Protein AF-A0A9N9IJC3-F1 (afdb_monomer)

pLDDT: mean 73.01, std 16.56, range [24.06, 96.94]

Sequence (256 aa):
SSNEGVNISDPDVSLRFDIIPLLIKDLMDKKVILVRAPPFSGKTSITQIMEHNLLEYIWRAMEKYCWCKLEEWIEQCDLIPTILILDEAQLIYAKEKKVDENNIEFADQFWLVVKGLATPVALPESNCKSLIDINFKRDELKKYIEKFCDNYFKNLDPPSVSKLYKYIWIVTKGHVGLVRHILMSTEKAMKNQIDTNHLFWEEIFKYFNSENFNSTIYVNCRAVPKVSALSDTQRIICEKIYLNGKIRYIDSNEDH

Secondary structure (DSSP, 8-state):
----S--TT-TTS---TTTHHHHHHHHHHHS--EE---TTSSHHHHHHHHHHHHHTTS-----S---S-HHHHHHHHHHS------TTGGGGGSS-----TT---HHHHHHHHHHHHS-S----GGGEE-HHHHSPPHHHHHHHHHHHHHHHSTT--HHHHHHHHHHHHHHHTT-HHHHHHHHHHHHHHTHHHHHTT---HHHHHHHHTSHHHHHHHHHH-TTS--GGGS-HHHHHHHHHHHHTTT----------

Foldseek 3Di:
DPPPEDPPPPPLDDLPVVQLVVLVVLCVVVVAAAEDEAPQLCPRVSVNSNQVVCVVVFDDEDDPDDPDAPVVVVVVCVVGVDDYDDDPCVVLVPDDDPPPPVDCDSVNVVSVVVCVVDPVDPDPVSRYHYSVSRFDDLVRLLVSLVSLCVVQVPQEDPVLSVVVSVVCCVVCVRRPSSSVLLSVLLSVVCVVCSVVVNDYSVVSVVCCVDPSSVCSCVPPPPRDDQLVPDDPVVNVVVQVVVVVVPDHDDNPPPDD

Radius of gyration: 22.14 Å; Cα contacts (8 Å, |Δi|>4): 190; chains: 1; bounding box: 44×49×66 Å

Organism: NCBI:txid94023

Nearest PDB structures (foldseek):
  3uk6-assembly1_B  TM=3.853E-01  e=5.923E-02  Homo sapiens
  9c57-assembly1_A  TM=4.842E-01  e=4.042E-01  Homo sapiens
  4wvy-assembly1_A  TM=4.711E-01  e=4.264E-01  Thermochaetoides thermophila DSM 1495
  8hra-assembly1_G  TM=2.852E-01  e=5.278E-01  Escherichia coli

Solvent-accessible surface area (backbone atoms only — not comparable to full-atom values): 15678 Å² total; per-residue (Å²): 135,79,89,83,68,74,58,83,86,41,88,85,52,81,79,51,75,89,45,45,62,58,52,52,50,49,32,73,73,60,73,53,70,45,80,51,58,68,61,54,43,43,65,68,50,49,51,53,49,44,48,60,62,32,61,80,74,56,61,72,73,69,73,96,67,79,95,60,55,69,68,59,50,52,56,46,45,77,75,38,80,64,58,87,68,71,81,70,58,69,60,76,73,48,78,82,72,83,74,52,87,91,65,73,48,74,67,55,55,51,51,52,51,50,47,67,74,48,53,97,67,82,68,58,70,94,35,49,41,44,51,78,76,59,28,43,49,73,69,56,43,44,54,51,49,52,56,48,33,67,74,64,40,49,84,50,49,70,70,39,53,51,50,50,45,53,51,50,42,71,78,41,66,28,33,42,38,56,53,51,49,54,54,54,52,47,50,67,74,39,43,69,33,38,78,67,63,64,52,50,53,71,58,56,54,50,44,70,73,30,70,74,46,51,48,51,45,74,75,70,36,80,61,57,74,57,72,87,76,46,52,72,70,54,46,53,49,52,47,52,61,44,46,76,70,76,48,84,88,73,87,80,86,71,87,125

Mean predicted aligned error: 12.79 Å

Structure (mmCIF, N/CA/C/O backbone):
data_AF-A0A9N9IJC3-F1
#
_entry.id   AF-A0A9N9IJC3-F1
#
loop_
_atom_site.group_PDB
_atom_site.id
_atom_site.type_symbol
_atom_site.label_atom_id
_atom_site.label_alt_id
_atom_site.label_comp_id
_atom_site.label_asym_id
_atom_site.label_entity_id
_atom_site.label_seq_id
_atom_site.pdbx_PDB_ins_code
_atom_site.Cartn_x
_atom_site.Cartn_y
_atom_site.Cartn_z
_atom_site.occupancy
_atom_site.B_iso_or_equiv
_atom_site.auth_seq_id
_atom_site.auth_comp_id
_atom_site.auth_asym_id
_atom_site.auth_atom_id
_atom_site.pdbx_PDB_model_num
ATOM 1 N N . SER A 1 1 ? 14.638 5.648 16.104 1.00 26.06 1 SER A N 1
ATOM 2 C CA . SER A 1 1 ? 13.754 6.248 15.089 1.00 26.06 1 SER A CA 1
ATOM 3 C C . SER A 1 1 ? 13.442 5.192 14.042 1.00 26.06 1 SER A C 1
ATOM 5 O O . SER A 1 1 ? 14.313 4.819 13.268 1.00 26.06 1 SER A O 1
ATOM 7 N N . SER A 1 2 ? 12.246 4.608 14.065 1.00 24.06 2 SER A N 1
ATOM 8 C CA . SER A 1 2 ? 11.806 3.694 13.007 1.00 24.06 2 SER A CA 1
ATOM 9 C C . SER A 1 2 ? 11.253 4.522 11.848 1.00 24.06 2 SER A C 1
ATOM 11 O O . SER A 1 2 ? 10.243 5.198 12.010 1.00 24.06 2 SER A O 1
ATOM 13 N N . ASN A 1 3 ? 11.917 4.462 10.692 1.00 30.77 3 ASN A N 1
ATOM 14 C CA . ASN A 1 3 ? 11.526 5.067 9.407 1.00 30.77 3 ASN A CA 1
ATOM 15 C C . ASN A 1 3 ? 10.223 4.467 8.809 1.00 30.77 3 ASN A C 1
ATOM 17 O O . ASN A 1 3 ? 10.120 4.292 7.600 1.00 30.77 3 ASN A O 1
ATOM 21 N N . GLU A 1 4 ? 9.236 4.097 9.629 1.00 45.91 4 GLU A N 1
ATOM 22 C CA . GLU A 1 4 ? 7.980 3.454 9.195 1.00 45.91 4 GLU A CA 1
ATOM 23 C C . GLU A 1 4 ? 6.815 4.459 9.036 1.00 45.91 4 GLU A C 1
ATOM 25 O O . GLU A 1 4 ? 5.657 4.065 8.917 1.00 45.91 4 GLU A O 1
ATOM 30 N N . GLY A 1 5 ? 7.113 5.764 9.014 1.00 49.50 5 GLY A N 1
ATOM 31 C CA . GLY A 1 5 ? 6.150 6.827 8.723 1.00 49.50 5 GLY A CA 1
ATOM 32 C C . GLY A 1 5 ? 6.105 7.203 7.243 1.00 49.50 5 GLY A C 1
ATOM 33 O O . GLY A 1 5 ? 7.141 7.311 6.588 1.00 49.50 5 GLY A O 1
ATOM 34 N N . VAL A 1 6 ? 4.906 7.423 6.706 1.00 58.59 6 VAL A N 1
ATOM 35 C CA . VAL A 1 6 ? 4.716 8.041 5.392 1.00 58.59 6 VAL A CA 1
ATOM 36 C C . VAL A 1 6 ? 5.055 9.523 5.499 1.00 58.59 6 VAL A C 1
ATOM 38 O O . VAL A 1 6 ? 4.399 10.264 6.226 1.00 58.59 6 VAL A O 1
ATOM 41 N N . ASN A 1 7 ? 6.061 9.975 4.752 1.00 66.69 7 ASN A N 1
ATOM 42 C CA . ASN A 1 7 ? 6.308 11.402 4.592 1.00 66.69 7 ASN A CA 1
ATOM 43 C C . ASN A 1 7 ? 5.214 11.989 3.690 1.00 66.69 7 ASN A C 1
ATOM 45 O O . ASN A 1 7 ? 5.260 11.821 2.482 1.00 66.69 7 ASN A O 1
ATOM 49 N N . ILE A 1 8 ? 4.215 12.655 4.262 1.00 63.41 8 ILE A N 1
ATOM 50 C CA . ILE A 1 8 ? 3.078 13.209 3.502 1.00 63.41 8 ILE A CA 1
ATOM 51 C C . ILE A 1 8 ? 3.520 14.285 2.493 1.00 63.41 8 ILE A C 1
ATOM 53 O O . ILE A 1 8 ? 2.858 14.488 1.479 1.00 63.41 8 ILE A O 1
ATOM 57 N N . SER A 1 9 ? 4.665 14.929 2.736 1.00 62.78 9 SER A N 1
ATOM 58 C CA . SER A 1 9 ? 5.271 15.906 1.825 1.00 62.78 9 SER A CA 1
ATOM 59 C C . SER A 1 9 ? 6.055 15.261 0.676 1.00 62.78 9 SER A C 1
ATOM 61 O O . SER A 1 9 ? 6.550 15.972 -0.198 1.00 62.78 9 SER A O 1
ATOM 63 N N . ASP A 1 10 ? 6.211 13.935 0.679 1.00 70.00 10 ASP A N 1
ATOM 64 C CA . ASP A 1 10 ? 6.833 13.193 -0.414 1.00 70.00 10 ASP A CA 1
ATOM 65 C C . ASP A 1 10 ? 5.885 13.200 -1.631 1.00 70.00 10 ASP A C 1
ATOM 67 O O . ASP A 1 10 ? 4.755 12.702 -1.538 1.00 70.00 10 ASP A O 1
ATOM 71 N N . PRO A 1 11 ? 6.311 13.749 -2.786 1.00 64.06 11 PRO A N 1
ATOM 72 C CA . PRO A 1 11 ? 5.478 13.803 -3.984 1.00 64.06 11 PRO A CA 1
ATOM 73 C C . PRO A 1 11 ? 5.042 12.416 -4.480 1.00 64.06 11 PRO A C 1
ATOM 75 O O . PRO A 1 11 ? 4.055 12.326 -5.216 1.00 64.06 11 PRO A O 1
ATOM 78 N N . ASP A 1 12 ? 5.707 11.340 -4.066 1.00 65.31 12 ASP A N 1
ATOM 79 C CA . ASP A 1 12 ? 5.445 9.969 -4.515 1.00 65.31 12 ASP A CA 1
ATOM 80 C C . ASP A 1 12 ? 4.506 9.190 -3.591 1.00 65.31 12 ASP A C 1
ATOM 82 O O . ASP A 1 12 ? 4.204 8.007 -3.811 1.00 65.31 12 ASP A O 1
ATOM 86 N N . VAL A 1 13 ? 3.994 9.857 -2.559 1.00 71.25 13 VAL A N 1
ATOM 87 C CA . VAL A 1 13 ? 2.912 9.345 -1.728 1.00 71.25 13 VAL A CA 1
ATOM 88 C C . VAL A 1 13 ? 1.579 9.601 -2.424 1.00 71.25 13 VAL A C 1
ATOM 90 O O . VAL A 1 13 ? 1.203 10.732 -2.730 1.00 71.25 13 VAL A O 1
ATOM 93 N N . SER A 1 14 ? 0.818 8.528 -2.661 1.00 73.94 14 SER A N 1
ATOM 94 C CA . SER A 1 14 ? -0.597 8.683 -2.997 1.00 73.94 14 SER A CA 1
ATOM 95 C C . SER A 1 14 ? -1.346 9.110 -1.742 1.00 73.94 14 SER A C 1
ATOM 97 O O . SER A 1 14 ? -1.433 8.341 -0.787 1.00 73.94 14 SER A O 1
ATOM 99 N N . LEU A 1 15 ? -1.920 10.311 -1.769 1.00 72.75 15 LEU A N 1
ATOM 100 C CA . LEU A 1 15 ? -2.768 10.846 -0.697 1.00 72.75 15 LEU A CA 1
ATOM 101 C C . LEU A 1 15 ? -4.175 10.222 -0.684 1.00 72.75 15 LEU A C 1
ATOM 103 O O . LEU A 1 15 ? -4.978 10.513 0.195 1.00 72.75 15 LEU A O 1
ATOM 107 N N . ARG A 1 16 ? -4.472 9.338 -1.648 1.00 73.50 16 ARG A N 1
ATOM 108 C CA . ARG A 1 16 ? -5.663 8.468 -1.686 1.00 73.50 16 ARG A CA 1
ATOM 109 C C . ARG A 1 16 ? -6.984 9.208 -1.458 1.00 73.50 16 ARG A C 1
ATOM 111 O O . ARG A 1 16 ? -7.880 8.728 -0.757 1.00 73.50 16 ARG A O 1
ATOM 118 N N . PHE A 1 17 ? -7.109 10.374 -2.089 1.00 67.69 17 PHE A N 1
ATOM 119 C CA . PHE A 1 17 ? -8.261 11.271 -1.969 1.00 67.69 17 PHE A CA 1
ATOM 120 C C . PHE A 1 17 ? -9.610 10.612 -2.298 1.00 67.69 17 PHE A C 1
ATOM 122 O O . PHE A 1 17 ? -10.644 11.090 -1.849 1.00 67.69 17 PHE A O 1
ATOM 129 N N . ASP A 1 18 ? -9.618 9.490 -3.021 1.00 70.81 18 ASP A N 1
ATOM 130 C CA . ASP A 1 18 ? -10.841 8.767 -3.382 1.00 70.81 18 ASP A CA 1
ATOM 131 C C . ASP A 1 18 ? -11.424 7.924 -2.232 1.00 70.81 18 ASP A C 1
ATOM 133 O O . ASP A 1 18 ? -12.586 7.515 -2.296 1.00 70.81 18 ASP A O 1
ATOM 137 N N . ILE A 1 19 ? -10.632 7.620 -1.196 1.00 80.56 19 ILE A N 1
ATOM 138 C CA . ILE A 1 19 ? -11.071 6.796 -0.057 1.00 80.56 19 ILE A CA 1
ATOM 139 C C . ILE A 1 19 ? -10.998 7.530 1.281 1.00 80.56 19 ILE A C 1
ATOM 141 O O . ILE A 1 19 ? -11.799 7.236 2.163 1.00 80.56 19 ILE A O 1
ATOM 145 N N . ILE A 1 20 ? -10.067 8.476 1.448 1.00 83.56 20 ILE A N 1
ATOM 146 C CA . ILE A 1 20 ? -9.827 9.140 2.737 1.00 83.56 20 ILE A CA 1
ATOM 147 C C . ILE A 1 20 ? -11.065 9.922 3.205 1.00 83.56 20 ILE A C 1
ATOM 149 O O . ILE A 1 20 ? -11.511 9.672 4.325 1.00 83.56 20 ILE A O 1
ATOM 153 N N . PRO A 1 21 ? -11.720 10.756 2.371 1.00 82.44 21 PRO A N 1
ATOM 154 C CA . PRO A 1 21 ? -12.946 11.447 2.771 1.00 82.44 21 PRO A CA 1
ATOM 155 C C . PRO A 1 21 ? -14.089 10.487 3.121 1.00 82.44 21 PRO A C 1
ATOM 157 O O . PRO A 1 21 ? -14.856 10.747 4.044 1.00 82.44 21 PRO A O 1
ATOM 160 N N . LEU A 1 22 ? -14.195 9.354 2.415 1.00 83.94 22 LEU A N 1
ATOM 161 C CA . LEU A 1 22 ? -15.213 8.336 2.694 1.00 83.94 22 LEU A CA 1
ATOM 162 C C . LEU A 1 22 ? -14.954 7.627 4.027 1.00 83.94 22 LEU A C 1
ATOM 164 O O . LEU A 1 22 ? -15.897 7.382 4.772 1.00 83.94 22 LEU A O 1
ATOM 168 N N . LEU A 1 23 ? -13.693 7.319 4.337 1.00 84.00 23 LEU A N 1
ATOM 169 C CA . LEU A 1 23 ? -13.299 6.722 5.614 1.00 84.00 23 LEU A CA 1
ATOM 170 C C . LEU A 1 23 ? -13.509 7.692 6.778 1.00 84.00 23 LEU A C 1
ATOM 172 O O . LEU A 1 23 ? -14.013 7.274 7.816 1.00 84.00 23 LEU A O 1
ATOM 176 N N . ILE A 1 24 ? -13.178 8.975 6.598 1.00 83.56 24 ILE A N 1
ATOM 177 C CA . ILE A 1 24 ? -13.443 10.021 7.595 1.00 83.56 24 ILE A CA 1
ATOM 178 C C . ILE A 1 24 ? -14.948 10.150 7.827 1.00 83.56 24 ILE A C 1
ATOM 180 O O . ILE A 1 24 ? -15.392 10.109 8.970 1.00 83.56 24 ILE A O 1
ATOM 184 N N . LYS A 1 25 ? -15.751 10.237 6.761 1.00 84.31 25 LYS A N 1
ATOM 185 C CA . LYS A 1 25 ? -17.211 10.301 6.882 1.00 84.31 25 LYS A CA 1
ATOM 186 C C . LYS A 1 25 ? -17.769 9.089 7.628 1.00 84.31 25 LYS A C 1
ATOM 188 O O . LYS A 1 25 ? -18.502 9.255 8.597 1.00 84.31 25 LYS A O 1
ATOM 193 N N . ASP A 1 26 ? -17.379 7.883 7.215 1.00 85.19 26 ASP A N 1
ATOM 194 C CA . ASP A 1 26 ? -17.792 6.654 7.891 1.00 85.19 26 ASP A CA 1
ATOM 195 C C . ASP A 1 26 ? -17.394 6.672 9.374 1.00 85.19 26 ASP A C 1
ATOM 197 O O . ASP A 1 26 ? -18.148 6.171 10.203 1.00 85.19 26 ASP A O 1
ATOM 201 N N . LEU A 1 27 ? -16.234 7.238 9.722 1.00 83.38 27 LEU A N 1
ATOM 202 C CA . LEU A 1 27 ? -15.748 7.291 11.100 1.00 83.38 27 LEU A CA 1
ATOM 203 C C . LEU A 1 27 ? -16.596 8.254 11.929 1.00 83.38 27 LEU A C 1
ATOM 205 O O . LEU A 1 27 ? -17.008 7.915 13.037 1.00 83.38 27 LEU A O 1
ATOM 209 N N . MET A 1 28 ? -16.911 9.423 11.372 1.00 82.00 28 MET A N 1
ATOM 210 C CA . MET A 1 28 ? -17.755 10.422 12.026 1.00 82.00 28 MET A CA 1
ATOM 211 C C . MET A 1 28 ? -19.183 9.911 12.250 1.00 82.00 28 MET A C 1
ATOM 213 O O . MET A 1 28 ? -19.752 10.152 13.323 1.00 82.00 28 MET A O 1
ATOM 217 N N . ASP A 1 29 ? -19.725 9.166 11.283 1.00 84.25 29 ASP A N 1
ATOM 218 C CA . ASP A 1 29 ? -21.073 8.595 11.335 1.00 84.25 29 ASP A CA 1
ATOM 219 C C . ASP A 1 29 ? -21.139 7.388 12.287 1.00 84.25 29 ASP A C 1
ATOM 221 O O . ASP A 1 29 ? -22.020 7.307 13.144 1.00 84.25 29 ASP A O 1
ATOM 225 N N . LYS A 1 30 ? -20.193 6.448 12.167 1.00 81.38 30 LYS A N 1
ATOM 226 C CA . LYS A 1 30 ? -20.228 5.146 12.861 1.00 81.38 30 LYS A CA 1
ATOM 227 C C . LYS A 1 30 ? -19.506 5.140 14.204 1.00 81.38 30 LYS A C 1
ATOM 229 O O . LYS A 1 30 ? -19.613 4.154 14.931 1.00 81.38 30 LYS A O 1
ATOM 234 N N . LYS A 1 31 ? -18.750 6.197 14.517 1.00 79.81 31 LYS A N 1
ATOM 235 C CA . LYS A 1 31 ? -17.900 6.390 15.710 1.00 79.81 31 LYS A CA 1
ATOM 236 C C . LYS A 1 31 ? -16.718 5.429 15.846 1.00 79.81 31 LYS A C 1
ATOM 238 O O . LYS A 1 31 ? -15.698 5.811 16.404 1.00 79.81 31 LYS A O 1
ATOM 243 N N . VAL A 1 32 ? -16.827 4.211 15.318 1.00 80.25 32 VAL A N 1
ATOM 244 C CA . VAL A 1 32 ? -15.777 3.189 15.338 1.00 80.25 32 VAL A CA 1
ATOM 245 C C . VAL A 1 32 ? -15.712 2.489 13.984 1.00 80.25 32 VAL A C 1
ATOM 247 O O . VAL A 1 32 ? -16.729 2.015 13.469 1.00 80.25 32 VAL A O 1
ATOM 250 N N . ILE A 1 33 ? -14.500 2.374 13.438 1.00 81.88 33 ILE A N 1
ATOM 251 C CA . ILE A 1 33 ? -14.186 1.565 12.255 1.00 81.88 33 ILE A CA 1
ATOM 252 C C . ILE A 1 33 ? -13.066 0.591 12.602 1.00 81.88 33 ILE A C 1
ATOM 254 O O . ILE A 1 33 ? -12.114 0.950 13.291 1.00 81.88 33 ILE A O 1
ATOM 258 N N . LEU A 1 34 ? -13.145 -0.623 12.062 1.00 81.19 34 LEU A N 1
ATOM 259 C CA . LEU A 1 34 ? -12.066 -1.603 12.114 1.00 81.19 34 LEU A CA 1
ATOM 260 C C . LEU A 1 34 ? -11.588 -1.949 10.706 1.00 81.19 34 LEU A C 1
ATOM 262 O O . LEU A 1 34 ? -12.354 -2.462 9.894 1.00 81.19 34 LEU A O 1
ATOM 266 N N . VAL A 1 35 ? -10.305 -1.721 10.431 1.00 82.06 35 VAL A N 1
ATOM 267 C CA . VAL A 1 35 ? -9.680 -2.064 9.147 1.00 82.06 35 VAL A CA 1
ATOM 268 C C . VAL A 1 35 ? -8.929 -3.387 9.278 1.00 82.06 35 VAL A C 1
ATOM 270 O O . VAL A 1 35 ? -7.902 -3.472 9.947 1.00 82.06 35 VAL A O 1
ATOM 273 N N . ARG A 1 36 ? -9.421 -4.431 8.608 1.00 81.25 36 ARG A N 1
ATOM 274 C CA . ARG A 1 36 ? -8.800 -5.759 8.557 1.00 81.25 36 ARG A CA 1
ATOM 275 C C . ARG A 1 36 ? -8.172 -5.985 7.190 1.00 81.25 36 ARG A C 1
ATOM 277 O O . ARG A 1 36 ? -8.860 -6.196 6.195 1.00 81.25 36 ARG A O 1
ATOM 284 N N . ALA A 1 37 ? -6.849 -5.988 7.142 1.00 80.38 37 ALA A N 1
ATOM 285 C CA . ALA A 1 37 ? -6.102 -6.310 5.934 1.00 80.38 37 ALA A CA 1
ATOM 286 C C . ALA A 1 37 ? -4.778 -6.992 6.296 1.00 80.38 37 ALA A C 1
ATOM 288 O O . ALA A 1 37 ? -4.262 -6.750 7.396 1.00 80.38 37 ALA A O 1
ATOM 289 N N . PRO A 1 38 ? -4.210 -7.820 5.402 1.00 73.62 38 PRO A N 1
ATOM 290 C CA . PRO A 1 38 ? -2.927 -8.464 5.644 1.00 73.62 38 PRO A CA 1
ATOM 291 C C . PRO A 1 38 ? -1.790 -7.447 5.873 1.00 73.62 38 PRO A C 1
ATOM 293 O O . PRO A 1 38 ? -1.953 -6.231 5.678 1.00 73.62 38 PRO A O 1
ATOM 296 N N . PRO A 1 39 ? -0.619 -7.908 6.344 1.00 73.9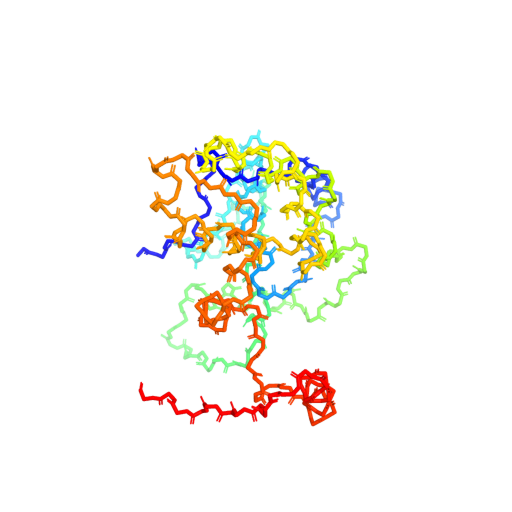4 39 PRO A N 1
ATOM 297 C CA . PRO A 1 39 ? 0.579 -7.082 6.380 1.00 73.94 39 PRO A CA 1
ATOM 298 C C . PRO A 1 39 ? 0.850 -6.449 5.013 1.00 73.94 39 PRO A C 1
ATOM 300 O O . PRO A 1 39 ? 0.500 -7.009 3.976 1.00 73.94 39 PRO A O 1
ATOM 303 N N . PHE A 1 40 ? 1.499 -5.283 5.013 1.00 76.38 40 PHE A N 1
ATOM 304 C CA . PHE A 1 40 ? 1.931 -4.591 3.792 1.00 76.38 40 PHE A CA 1
ATOM 305 C C . PHE A 1 40 ? 0.806 -3.989 2.922 1.00 76.38 40 PHE A C 1
ATOM 307 O O . PHE A 1 40 ? 1.083 -3.399 1.883 1.00 76.38 40 PHE A O 1
ATOM 314 N N . SER A 1 41 ? -0.463 -4.045 3.333 1.00 78.88 41 SER A N 1
ATOM 315 C CA . SER A 1 41 ? -1.574 -3.425 2.580 1.00 78.88 41 SER A CA 1
ATOM 316 C C . SER A 1 41 ? -1.682 -1.899 2.731 1.00 78.88 41 SER A C 1
ATOM 318 O O . SER A 1 41 ? -2.607 -1.287 2.204 1.00 78.88 41 SER A O 1
ATOM 320 N N . GLY A 1 42 ? -0.750 -1.266 3.453 1.00 75.69 42 GLY A N 1
ATOM 321 C CA . GLY A 1 42 ? -0.732 0.185 3.657 1.00 75.69 42 GLY A CA 1
ATOM 322 C C . GLY A 1 42 ? -1.722 0.693 4.710 1.00 75.69 42 GLY A C 1
ATOM 323 O O . GLY A 1 42 ? -2.139 1.840 4.621 1.00 75.69 42 GLY A O 1
ATOM 324 N N . LYS A 1 43 ? -2.100 -0.137 5.696 1.00 80.38 43 LYS A N 1
ATOM 325 C CA . LYS A 1 43 ? -2.985 0.264 6.809 1.00 80.38 43 LYS A CA 1
ATOM 326 C C . LYS A 1 43 ? -2.427 1.472 7.572 1.00 80.38 43 LYS A C 1
ATOM 328 O O . LYS A 1 43 ? -3.085 2.500 7.638 1.00 80.38 43 LYS A O 1
ATOM 333 N N . THR A 1 44 ? -1.184 1.382 8.041 1.00 76.75 44 THR A N 1
ATOM 334 C CA . THR A 1 44 ? -0.488 2.464 8.756 1.00 76.75 44 THR A CA 1
ATOM 335 C C . THR A 1 44 ? -0.373 3.730 7.899 1.00 76.75 44 THR A C 1
ATOM 337 O O . THR A 1 44 ? -0.622 4.830 8.379 1.00 76.75 44 THR A O 1
ATOM 340 N N . SER A 1 45 ? -0.105 3.579 6.596 1.00 77.38 45 SER A N 1
ATOM 341 C CA . SER A 1 45 ? -0.054 4.697 5.646 1.00 77.38 45 SER A CA 1
ATOM 342 C C . SER A 1 45 ? -1.394 5.423 5.506 1.00 77.38 45 SER A C 1
ATOM 344 O O . SER A 1 45 ? -1.424 6.647 5.493 1.00 77.38 45 SER A O 1
ATOM 346 N N . ILE A 1 46 ? -2.508 4.687 5.421 1.00 79.69 46 ILE A N 1
ATOM 347 C CA . ILE A 1 46 ? -3.859 5.274 5.398 1.00 79.69 46 ILE A CA 1
ATOM 348 C C . ILE A 1 46 ? -4.124 6.028 6.677 1.00 79.69 46 ILE A C 1
ATOM 350 O O . ILE A 1 46 ? -4.599 7.150 6.612 1.00 79.69 46 ILE A O 1
ATOM 354 N N . THR A 1 47 ? -3.823 5.410 7.816 1.00 76.38 47 THR A N 1
ATOM 355 C CA . THR A 1 47 ? -3.998 6.011 9.132 1.00 76.38 47 THR A CA 1
ATOM 356 C C . THR A 1 47 ? -3.273 7.351 9.227 1.00 76.38 47 THR A C 1
ATOM 358 O O . THR A 1 47 ? -3.890 8.333 9.616 1.00 76.38 47 THR A O 1
ATOM 361 N N . GLN A 1 48 ? -2.013 7.421 8.795 1.00 76.19 48 GLN A N 1
ATOM 362 C CA . GLN A 1 48 ? -1.218 8.656 8.814 1.00 76.19 48 GLN A CA 1
ATOM 363 C C . GLN A 1 48 ? -1.756 9.720 7.847 1.00 76.19 48 GLN A C 1
ATOM 365 O O . GLN A 1 48 ? -1.789 10.904 8.170 1.00 76.19 48 GLN A O 1
ATOM 370 N N . ILE A 1 49 ? -2.226 9.316 6.662 1.00 78.25 49 ILE A N 1
ATOM 371 C CA . ILE A 1 49 ? -2.865 10.244 5.718 1.00 78.25 49 ILE A CA 1
ATOM 372 C C . ILE A 1 49 ? -4.209 10.734 6.276 1.00 78.25 49 ILE A C 1
ATOM 374 O O . ILE A 1 49 ? -4.515 11.920 6.172 1.00 78.25 49 ILE A O 1
ATOM 378 N N . MET A 1 50 ? -5.008 9.851 6.882 1.00 77.56 50 MET A N 1
ATOM 379 C CA . MET A 1 50 ? -6.253 10.217 7.558 1.00 77.56 50 MET A CA 1
ATOM 380 C C . MET A 1 50 ? -5.969 11.195 8.689 1.00 77.56 50 MET A C 1
ATOM 382 O O . MET A 1 50 ? -6.634 12.217 8.744 1.00 77.56 50 MET A O 1
ATOM 386 N N . GLU A 1 51 ? -4.971 10.925 9.530 1.00 74.75 51 GLU A N 1
ATOM 387 C CA . GLU A 1 51 ? -4.527 11.832 10.588 1.00 74.75 51 GLU A CA 1
ATOM 388 C C . GLU A 1 51 ? -4.195 13.210 10.014 1.00 74.75 51 GLU A C 1
ATOM 390 O O . GLU A 1 51 ? -4.751 14.196 10.474 1.00 74.75 51 GLU A O 1
ATOM 395 N N . HIS A 1 52 ? -3.397 13.292 8.948 1.00 73.75 52 HIS A N 1
ATOM 396 C CA . HIS A 1 52 ? -3.067 14.572 8.318 1.00 73.75 52 HIS A CA 1
ATOM 397 C C . HIS A 1 52 ? -4.287 15.344 7.804 1.00 73.75 52 HIS A C 1
ATOM 399 O O . HIS A 1 52 ? -4.371 16.553 7.991 1.00 73.75 52 HIS A O 1
ATOM 405 N N . ASN A 1 53 ? -5.245 14.656 7.179 1.00 70.94 53 ASN A N 1
ATOM 406 C CA . ASN A 1 53 ? -6.480 15.286 6.702 1.00 70.94 53 ASN A CA 1
ATOM 407 C C . ASN A 1 53 ? -7.420 15.644 7.867 1.00 70.94 53 ASN A C 1
ATOM 409 O O . ASN A 1 53 ? -8.163 16.615 7.790 1.00 70.94 53 ASN A O 1
ATOM 413 N N . LEU A 1 54 ? -7.382 14.878 8.960 1.00 69.31 54 LEU A N 1
ATOM 414 C CA . LEU A 1 54 ? -8.124 15.152 10.186 1.00 69.31 54 LEU A CA 1
ATOM 415 C C . LEU A 1 54 ? -7.493 16.285 10.997 1.00 69.31 54 LEU A C 1
ATOM 417 O O . LEU A 1 54 ? -8.237 16.975 11.673 1.00 69.31 54 LEU A O 1
ATOM 421 N N . LEU A 1 55 ? -6.186 16.556 10.892 1.00 59.75 55 LEU A N 1
ATOM 422 C CA . LEU A 1 55 ? -5.554 17.735 11.505 1.00 59.75 55 LEU A CA 1
ATOM 423 C C . LEU A 1 55 ? -6.142 19.051 10.973 1.00 59.75 55 LEU A C 1
ATOM 425 O O . LEU A 1 55 ? -6.121 20.053 11.684 1.00 59.75 55 LEU A O 1
ATOM 429 N N . GLU A 1 56 ? -6.710 19.043 9.764 1.00 51.03 56 GLU A N 1
ATOM 430 C CA . GLU A 1 56 ? -7.490 20.163 9.225 1.00 51.03 56 GLU A CA 1
ATOM 431 C C . GLU A 1 56 ? -8.892 20.266 9.869 1.00 51.03 56 GLU A C 1
ATOM 433 O O . GLU A 1 56 ? -9.512 21.327 9.833 1.00 51.03 56 GLU A O 1
ATOM 438 N N . TYR A 1 57 ? -9.378 19.189 10.504 1.00 47.31 57 TYR A N 1
ATOM 439 C CA . TYR A 1 57 ? -10.736 19.052 11.036 1.00 47.31 57 TYR A CA 1
ATOM 440 C C . TYR A 1 57 ? -10.881 18.881 12.564 1.00 47.31 57 TYR A C 1
ATOM 442 O O . TYR A 1 57 ? -11.951 19.276 13.000 1.00 47.31 57 TYR A O 1
ATOM 450 N N . ILE A 1 58 ? -9.929 18.332 13.358 1.00 43.97 58 ILE A N 1
ATOM 451 C CA . ILE A 1 58 ? -9.832 18.269 14.856 1.00 43.97 58 ILE A CA 1
ATOM 452 C C . ILE A 1 58 ? -8.642 17.343 15.315 1.00 43.97 58 ILE A C 1
ATOM 454 O O . ILE A 1 58 ? -8.243 16.426 14.608 1.00 43.97 58 ILE A O 1
ATOM 458 N N . TRP A 1 59 ? -8.058 17.607 16.500 1.00 42.16 59 TRP A N 1
ATOM 459 C CA . TRP A 1 59 ? -6.688 17.309 17.009 1.00 42.16 59 TRP A CA 1
ATOM 460 C C . TRP A 1 59 ? -6.326 15.880 17.542 1.00 42.16 59 TRP A C 1
ATOM 462 O O . TRP A 1 59 ? -7.192 15.128 17.975 1.00 42.16 59 TRP A O 1
ATOM 472 N N . ARG A 1 60 ? -4.993 15.613 17.591 1.00 42.06 60 ARG A N 1
ATOM 473 C CA . ARG A 1 60 ? -4.134 14.557 18.230 1.00 42.06 60 ARG A CA 1
ATOM 474 C C . ARG A 1 60 ? -4.459 13.059 18.050 1.00 42.06 60 ARG A C 1
ATOM 476 O O . ARG A 1 60 ? -5.314 12.512 18.736 1.00 42.06 60 ARG A O 1
ATOM 483 N N . ALA A 1 61 ? -3.613 12.358 17.284 1.00 41.66 61 ALA A N 1
ATOM 484 C CA . ALA A 1 61 ? -3.462 10.903 17.370 1.00 41.66 61 ALA A CA 1
ATOM 485 C C . ALA A 1 61 ? -2.518 10.493 18.518 1.00 41.66 61 ALA A C 1
ATOM 487 O O . ALA A 1 61 ? -1.559 11.195 18.849 1.00 41.66 61 ALA A O 1
ATOM 488 N N . MET A 1 62 ? -2.770 9.329 19.123 1.00 43.38 62 MET A N 1
ATOM 489 C CA . MET A 1 62 ? -1.842 8.703 20.069 1.00 43.38 62 MET A CA 1
ATOM 490 C C . MET A 1 62 ? -0.790 7.876 19.321 1.00 43.38 62 MET A C 1
ATOM 492 O O . MET A 1 62 ? -1.026 6.718 18.978 1.00 43.38 62 MET A O 1
ATOM 496 N N . GLU A 1 63 ? 0.412 8.424 19.140 1.00 38.78 63 GLU A N 1
ATOM 497 C CA . GLU A 1 63 ? 1.596 7.608 18.859 1.00 38.78 63 GLU A CA 1
ATOM 498 C C . GLU A 1 63 ? 2.085 6.944 20.152 1.00 38.78 63 GLU A C 1
ATOM 500 O O . GLU A 1 63 ? 2.749 7.584 20.957 1.00 38.78 63 GLU A O 1
ATOM 505 N N . LYS A 1 64 ? 1.751 5.656 20.323 1.00 37.88 64 LYS A N 1
ATOM 506 C CA . LYS A 1 64 ? 2.407 4.579 21.109 1.00 37.88 64 LYS A CA 1
ATOM 507 C C . LYS A 1 64 ? 2.800 4.800 22.591 1.00 37.88 64 LYS A C 1
ATOM 509 O O . LYS A 1 64 ? 2.966 3.808 23.291 1.00 37.88 64 LYS A O 1
ATOM 514 N N . TYR A 1 65 ? 2.899 6.023 23.101 1.00 39.38 65 TYR A N 1
ATOM 515 C CA . TYR A 1 65 ? 3.298 6.367 24.465 1.00 39.38 65 TYR A CA 1
ATOM 516 C C . TYR A 1 65 ? 2.661 7.712 24.864 1.00 39.38 65 TYR A C 1
ATOM 518 O O . TYR A 1 65 ? 3.265 8.765 24.654 1.00 39.38 65 TYR A O 1
ATOM 526 N N . CYS A 1 66 ? 1.452 7.713 25.451 1.00 45.72 66 CYS A N 1
ATOM 527 C CA . CYS A 1 66 ? 1.036 8.910 26.194 1.00 45.72 66 CYS A CA 1
ATOM 528 C C . CYS A 1 66 ? 1.845 8.967 27.488 1.00 45.72 66 CYS A C 1
ATOM 530 O O . CYS A 1 66 ? 1.853 8.014 28.261 1.00 45.72 66 CYS A O 1
ATOM 532 N N . TRP A 1 67 ? 2.500 10.099 27.723 1.00 43.62 67 TRP A N 1
ATOM 533 C CA . TRP A 1 67 ? 3.162 10.432 28.988 1.00 43.62 67 TRP A CA 1
ATOM 534 C C . TRP A 1 67 ? 2.175 11.006 30.023 1.00 43.62 67 TRP A C 1
ATOM 536 O O . TRP A 1 67 ? 2.591 11.558 31.036 1.00 43.62 67 TRP A O 1
ATOM 546 N N . CYS A 1 68 ? 0.874 10.929 29.735 1.00 50.81 68 CYS A N 1
ATOM 547 C CA . CYS A 1 68 ? -0.214 11.441 30.554 1.00 50.81 68 CYS A CA 1
ATOM 548 C C . CYS A 1 68 ? -0.848 10.315 31.381 1.00 50.81 68 CYS A C 1
ATOM 550 O O . CYS A 1 68 ? -0.884 9.163 30.933 1.00 50.81 68 CYS A O 1
ATOM 552 N N . LYS A 1 69 ? -1.365 10.630 32.574 1.00 57.31 69 LYS A N 1
ATOM 553 C CA . LYS A 1 69 ? -2.162 9.658 33.340 1.00 57.31 69 LYS A CA 1
ATOM 554 C C . LYS A 1 69 ? -3.442 9.321 32.575 1.00 57.31 69 LYS A C 1
ATOM 556 O O . LYS A 1 69 ? -3.976 10.166 31.861 1.00 57.31 69 LYS A O 1
ATOM 561 N N . LEU A 1 70 ? -3.957 8.102 32.744 1.00 59.09 70 LEU A N 1
ATOM 562 C CA . LEU A 1 70 ? -5.203 7.681 32.097 1.00 59.09 70 LEU A CA 1
ATOM 563 C C . LEU A 1 70 ? -6.370 8.613 32.453 1.00 59.09 70 LEU A C 1
ATOM 565 O O . LEU A 1 70 ? -7.153 8.954 31.572 1.00 59.09 70 LEU A O 1
ATOM 569 N N . GLU A 1 71 ? -6.464 9.047 33.714 1.00 60.84 71 GLU A N 1
ATOM 570 C CA . GLU A 1 71 ? -7.506 9.986 34.143 1.00 60.84 71 GLU A CA 1
ATOM 571 C C . GLU A 1 71 ? -7.392 11.326 33.403 1.00 60.84 71 GLU A C 1
ATOM 573 O O . GLU A 1 71 ? -8.373 11.801 32.843 1.00 60.84 71 GLU A O 1
ATOM 578 N N . GLU A 1 72 ? -6.179 11.875 33.294 1.00 65.75 72 GLU A N 1
ATOM 579 C CA . GLU A 1 72 ? -5.915 13.119 32.556 1.00 65.75 72 GLU A CA 1
ATOM 580 C C . GLU A 1 72 ? -6.219 12.975 31.056 1.00 65.75 72 GLU A C 1
ATOM 582 O O . GLU A 1 72 ? -6.660 13.927 30.415 1.00 65.75 72 GLU A O 1
ATOM 587 N N . TRP A 1 73 ? -5.987 11.794 30.476 1.00 67.50 73 TRP A N 1
ATOM 588 C CA . TRP A 1 73 ? -6.334 11.517 29.082 1.00 67.50 73 TRP A CA 1
ATOM 589 C C . TRP A 1 73 ? -7.848 11.471 28.864 1.00 67.50 73 TRP A C 1
ATOM 591 O O . TRP A 1 73 ? -8.341 12.049 27.896 1.00 67.50 73 TRP A O 1
ATOM 601 N N . ILE A 1 74 ? -8.589 10.816 29.764 1.00 66.19 74 ILE A N 1
ATOM 602 C CA . ILE A 1 74 ? -10.057 10.754 29.710 1.00 66.19 74 ILE A CA 1
ATOM 603 C C . ILE A 1 74 ? -10.644 12.160 29.870 1.00 66.19 74 ILE A C 1
ATOM 605 O O . ILE A 1 74 ? -11.465 12.566 29.051 1.00 66.19 74 ILE A O 1
ATOM 609 N N . GLU A 1 75 ? -10.158 12.937 30.840 1.00 70.06 75 GLU A N 1
ATOM 610 C CA . GLU A 1 75 ? -10.569 14.334 31.027 1.00 70.06 75 GLU A CA 1
ATOM 611 C C . GLU A 1 75 ? -10.289 15.186 29.779 1.00 70.06 75 GLU A C 1
ATOM 613 O O . GLU A 1 75 ? -11.102 16.024 29.392 1.00 70.06 75 GLU A O 1
ATOM 618 N N . GLN A 1 76 ? -9.167 14.957 29.088 1.00 66.62 76 GLN A N 1
ATOM 619 C CA . GLN A 1 76 ? -8.887 15.623 27.812 1.00 66.62 76 GLN A CA 1
ATOM 620 C C . GLN A 1 76 ? -9.846 15.193 26.696 1.00 66.62 76 GLN A C 1
ATOM 622 O O . GLN A 1 76 ? -10.240 16.037 25.889 1.00 66.62 76 GLN A O 1
ATOM 627 N N . CYS A 1 77 ? -10.245 13.919 26.656 1.00 67.25 77 CYS A N 1
ATOM 628 C CA . CYS A 1 77 ? -11.225 13.417 25.690 1.00 67.25 77 CYS A CA 1
ATOM 629 C C . CYS A 1 77 ? -12.623 14.018 25.907 1.00 67.25 77 CYS A C 1
ATOM 631 O O . CYS A 1 77 ? -13.362 14.190 24.937 1.00 67.25 77 CYS A O 1
ATOM 633 N N . ASP A 1 78 ? -12.974 14.373 27.146 1.00 69.38 78 ASP A N 1
ATOM 634 C CA . ASP A 1 78 ? -14.233 15.060 27.461 1.00 69.38 78 ASP A CA 1
ATOM 635 C C . ASP A 1 78 ? -14.236 16.523 26.985 1.00 69.38 78 ASP A C 1
ATOM 637 O O . ASP A 1 78 ? -15.290 17.095 26.696 1.00 69.38 78 ASP A O 1
ATOM 641 N N . LEU A 1 79 ? -13.055 17.136 26.877 1.00 70.69 79 LEU A N 1
ATOM 642 C CA . LEU A 1 79 ? -12.886 18.530 26.457 1.00 70.69 79 LEU A CA 1
ATOM 643 C C . LEU A 1 79 ? -12.693 18.681 24.946 1.00 70.69 79 LEU A C 1
ATOM 645 O O . LEU A 1 79 ? -13.068 19.707 24.373 1.00 70.69 79 LEU A O 1
ATOM 649 N N . ILE 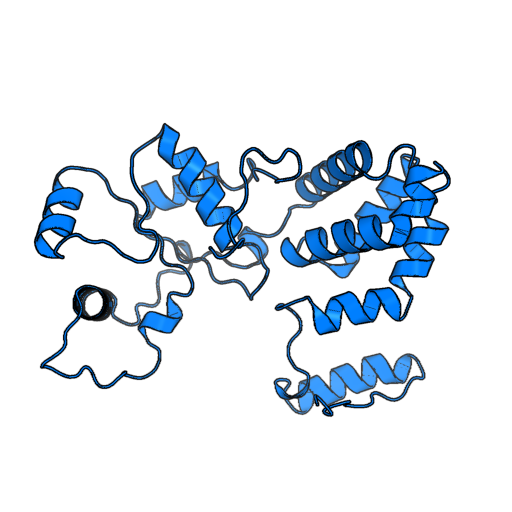A 1 80 ? -12.078 17.690 24.300 1.00 67.88 80 ILE A N 1
ATOM 650 C CA . ILE A 1 80 ? -11.689 17.745 22.892 1.00 67.88 80 ILE A CA 1
ATOM 651 C C . ILE A 1 80 ? -12.158 16.461 22.205 1.00 67.88 80 ILE A C 1
ATOM 653 O O . ILE A 1 80 ? -11.769 15.371 22.634 1.00 67.88 80 ILE A O 1
ATOM 657 N N . PRO A 1 81 ? -12.927 16.552 21.100 1.00 64.56 81 PRO A N 1
ATOM 658 C CA . PRO A 1 81 ? -13.285 15.368 20.336 1.00 64.56 81 PRO A CA 1
ATOM 659 C C . PRO A 1 81 ? -12.013 14.647 19.888 1.00 64.56 81 PRO A C 1
ATOM 661 O O . PRO A 1 81 ? -11.204 15.198 19.148 1.00 64.56 81 PRO A O 1
ATOM 664 N N . THR A 1 82 ? -11.828 13.426 20.378 1.00 65.06 82 THR A N 1
ATOM 665 C CA . THR A 1 82 ? -10.582 12.674 20.219 1.00 65.06 82 THR A CA 1
ATOM 666 C C . THR A 1 82 ? -10.835 11.432 19.378 1.00 65.06 82 THR A C 1
ATOM 668 O O . THR A 1 82 ? -11.814 10.713 19.584 1.00 65.06 82 THR A O 1
ATOM 671 N N . ILE A 1 83 ? -9.944 11.171 18.420 1.00 69.81 83 ILE A N 1
ATOM 672 C CA . ILE A 1 83 ? -9.962 9.955 17.605 1.00 69.81 83 ILE A CA 1
ATOM 673 C C . ILE A 1 83 ? -8.804 9.063 18.047 1.00 69.81 83 ILE A C 1
ATOM 675 O O . ILE A 1 83 ? -7.636 9.420 17.912 1.00 69.81 83 ILE A O 1
ATOM 679 N N . LEU A 1 84 ? -9.131 7.870 18.543 1.00 70.94 84 LEU A N 1
ATOM 680 C CA . LEU A 1 84 ? -8.143 6.853 18.889 1.00 70.94 84 LEU A CA 1
ATOM 681 C C . LEU A 1 84 ? -7.882 5.944 17.685 1.00 70.94 84 LEU A C 1
ATOM 683 O O . LEU A 1 84 ? -8.798 5.287 17.189 1.00 70.94 84 LEU A O 1
ATOM 687 N N . ILE A 1 85 ? -6.623 5.864 17.250 1.00 71.50 85 ILE A N 1
ATOM 688 C CA . ILE A 1 85 ? -6.198 4.948 16.190 1.00 71.50 85 ILE A CA 1
ATOM 689 C C . ILE A 1 85 ? -5.262 3.895 16.777 1.00 71.50 85 ILE A C 1
ATOM 691 O O . ILE A 1 85 ? -4.239 4.221 17.371 1.00 71.50 85 ILE A O 1
ATOM 695 N N . LEU A 1 86 ? -5.625 2.623 16.612 1.00 71.56 86 LEU A N 1
ATOM 696 C CA . LEU A 1 86 ? -4.885 1.481 17.144 1.00 71.56 86 LEU A CA 1
ATOM 697 C C . LEU A 1 86 ? -4.353 0.642 15.982 1.00 71.56 86 LEU A C 1
ATOM 699 O O . LEU A 1 86 ? -5.125 -0.037 15.302 1.00 71.56 86 LEU A O 1
ATOM 703 N N . ASP A 1 87 ? -3.040 0.684 15.758 1.00 71.94 87 ASP A N 1
ATOM 704 C CA . ASP A 1 87 ? -2.380 -0.250 14.843 1.00 71.94 87 ASP A CA 1
ATOM 705 C C . ASP A 1 87 ? -2.110 -1.582 15.554 1.00 71.94 87 ASP A C 1
ATOM 707 O O . ASP A 1 87 ? -1.854 -1.619 16.759 1.00 71.94 87 ASP A O 1
ATOM 711 N N . GLU A 1 88 ? -2.195 -2.682 14.810 1.00 70.81 88 GLU A N 1
ATOM 712 C CA . GLU A 1 88 ? -2.043 -4.048 15.328 1.00 70.81 88 GLU A CA 1
ATOM 713 C C . GLU A 1 88 ? -2.933 -4.348 16.557 1.00 70.81 88 GLU A C 1
ATOM 715 O O . GLU A 1 88 ? -2.519 -5.019 17.505 1.00 70.81 88 GLU A O 1
ATOM 720 N N . ALA A 1 89 ? -4.188 -3.875 16.540 1.00 71.00 89 ALA A N 1
ATOM 721 C CA . ALA A 1 89 ? -5.141 -3.996 17.650 1.00 71.00 89 ALA A CA 1
ATOM 722 C C . ALA A 1 89 ? -5.375 -5.442 18.135 1.00 71.00 89 ALA A C 1
ATOM 724 O O . ALA A 1 89 ? -5.770 -5.659 19.277 1.00 71.00 89 ALA A O 1
ATOM 725 N N . GLN A 1 90 ? -5.090 -6.461 17.321 1.00 68.38 90 GLN A N 1
ATOM 726 C CA . GLN A 1 90 ? -5.126 -7.856 17.770 1.00 68.38 90 GLN A CA 1
ATOM 727 C C . GLN A 1 90 ? -4.101 -8.170 18.874 1.00 68.38 90 GLN A C 1
ATOM 729 O O . GLN A 1 90 ? -4.315 -9.101 19.650 1.00 68.38 90 GLN A O 1
ATOM 734 N N . LEU A 1 91 ? -3.010 -7.400 18.981 1.00 68.94 91 LEU A N 1
ATOM 735 C CA . LEU A 1 91 ? -2.005 -7.554 20.039 1.00 68.94 91 LEU A CA 1
ATOM 736 C C . LEU A 1 91 ? -2.565 -7.223 21.423 1.00 68.94 91 LEU A C 1
ATOM 738 O O . LEU A 1 91 ? -2.072 -7.753 22.416 1.00 68.94 91 LEU A O 1
ATOM 742 N N . ILE A 1 92 ? -3.638 -6.431 21.488 1.00 66.69 92 ILE A N 1
ATOM 743 C CA . ILE A 1 92 ? -4.374 -6.147 22.725 1.00 66.69 92 ILE A CA 1
ATOM 744 C C . ILE A 1 92 ? -4.852 -7.458 23.362 1.00 66.69 92 ILE A C 1
ATOM 746 O O . ILE A 1 92 ? -4.804 -7.615 24.579 1.00 66.69 92 ILE A O 1
ATOM 750 N N . TYR A 1 93 ? -5.226 -8.447 22.552 1.00 63.25 93 TYR A N 1
ATOM 751 C CA . TYR A 1 93 ? -5.733 -9.738 23.023 1.00 63.25 93 TYR A CA 1
ATOM 752 C C . TYR A 1 93 ? -4.712 -10.878 22.914 1.00 63.25 93 TYR A C 1
ATOM 754 O O . TYR A 1 93 ? -5.049 -12.028 23.199 1.00 63.25 93 TYR A O 1
ATOM 762 N N . ALA A 1 94 ? -3.466 -10.596 22.516 1.00 60.50 94 ALA A N 1
ATOM 763 C CA . ALA A 1 94 ? -2.402 -11.592 22.582 1.00 60.50 94 ALA A CA 1
ATOM 764 C C . ALA A 1 94 ? -2.152 -11.979 24.052 1.00 60.50 94 ALA A C 1
ATOM 766 O O . ALA A 1 94 ? -2.288 -11.139 24.943 1.00 60.50 94 ALA A O 1
ATOM 767 N N . LYS A 1 95 ? -1.846 -13.268 24.288 1.00 55.38 95 LYS A N 1
ATOM 768 C CA . LYS A 1 95 ? -1.767 -13.909 25.617 1.00 55.38 95 LYS A CA 1
ATOM 769 C C . LYS A 1 95 ? -1.178 -12.989 26.688 1.00 55.38 95 LY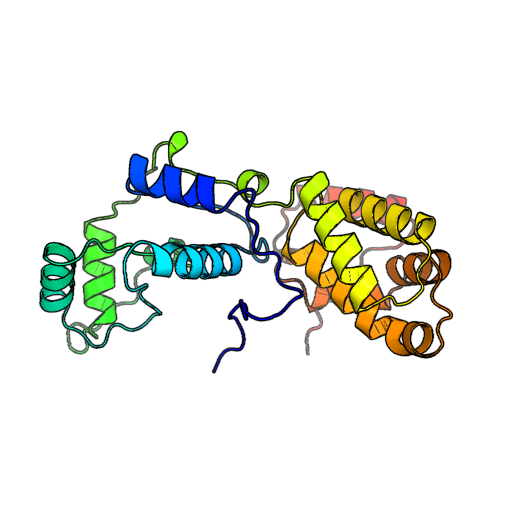S A C 1
ATOM 771 O O . LYS A 1 95 ? -0.140 -12.372 26.464 1.00 55.38 95 LYS A O 1
ATOM 776 N N . GLU A 1 96 ? -1.840 -12.977 27.846 1.00 54.88 96 GLU A N 1
ATOM 777 C CA . GLU A 1 96 ? -1.462 -12.240 29.052 1.00 54.88 96 GLU A CA 1
ATOM 778 C C . GLU A 1 96 ? 0.055 -12.265 29.268 1.00 54.88 96 GLU A C 1
ATOM 780 O O . GLU A 1 96 ? 0.639 -13.286 29.640 1.00 54.88 96 GLU A O 1
ATOM 785 N N . LYS A 1 97 ? 0.712 -11.118 29.066 1.00 52.94 97 LYS A N 1
ATOM 786 C CA . LYS A 1 97 ? 1.907 -10.849 29.859 1.00 52.94 97 LYS A CA 1
ATOM 787 C C . LYS A 1 97 ? 1.434 -10.863 31.308 1.00 52.94 97 LYS A C 1
ATOM 789 O O . LYS A 1 97 ? 0.489 -10.152 31.635 1.00 52.94 97 LYS A O 1
ATOM 794 N N . LYS A 1 98 ? 2.061 -11.687 32.152 1.00 50.06 98 LYS A N 1
ATOM 795 C CA . LYS A 1 98 ? 1.907 -11.566 33.602 1.00 50.06 98 LYS A CA 1
ATOM 796 C C . LYS A 1 98 ? 2.338 -10.149 33.962 1.00 50.06 98 LYS A C 1
ATOM 798 O O . LYS A 1 98 ? 3.525 -9.844 33.882 1.00 50.06 98 LYS A O 1
ATOM 803 N N . VAL A 1 99 ? 1.367 -9.290 34.244 1.00 52.09 99 VAL A N 1
ATOM 804 C CA . VAL A 1 99 ? 1.619 -7.950 34.759 1.00 52.09 99 VAL A CA 1
ATOM 805 C C . VAL A 1 99 ? 2.172 -8.159 36.163 1.00 52.09 99 VAL A C 1
ATOM 807 O O . VAL A 1 99 ? 1.522 -8.795 36.991 1.00 52.09 99 VAL A O 1
ATOM 810 N N . ASP A 1 100 ? 3.405 -7.724 36.400 1.00 52.22 100 ASP A N 1
ATOM 811 C CA . ASP A 1 100 ? 3.929 -7.635 37.758 1.00 52.22 100 ASP A CA 1
ATOM 812 C C . ASP A 1 100 ? 3.167 -6.497 38.439 1.00 52.22 100 ASP A C 1
ATOM 814 O O . ASP A 1 100 ? 3.274 -5.342 38.024 1.00 52.22 100 ASP A O 1
ATOM 818 N N . GLU A 1 101 ? 2.348 -6.821 39.440 1.00 53.50 101 GLU A N 1
ATOM 819 C CA . GLU A 1 101 ? 1.519 -5.851 40.170 1.00 53.50 101 GLU A CA 1
ATOM 820 C C . GLU A 1 101 ? 2.357 -4.718 40.788 1.00 53.50 101 GLU A C 1
ATOM 822 O O . GLU A 1 101 ? 1.837 -3.636 41.055 1.00 53.50 101 GLU A O 1
ATOM 827 N N . ASN A 1 102 ? 3.667 -4.929 40.954 1.00 54.47 102 ASN A N 1
ATOM 828 C CA . ASN A 1 102 ? 4.594 -3.935 41.485 1.00 54.47 102 ASN A CA 1
ATOM 829 C C . ASN A 1 102 ? 5.173 -2.986 40.424 1.00 54.47 102 ASN A C 1
ATOM 831 O O . ASN A 1 102 ? 5.906 -2.066 40.783 1.00 54.47 102 ASN A O 1
ATOM 835 N N . ASN A 1 103 ? 4.889 -3.203 39.136 1.00 51.97 103 ASN A N 1
ATOM 836 C CA . ASN A 1 103 ? 5.496 -2.451 38.037 1.00 51.97 103 ASN A CA 1
ATOM 837 C C . ASN A 1 103 ? 4.487 -2.151 36.920 1.00 51.97 103 ASN A C 1
ATOM 839 O O . ASN A 1 103 ? 4.757 -2.332 35.734 1.00 51.97 103 ASN A O 1
ATOM 843 N N . ILE A 1 104 ? 3.290 -1.724 37.322 1.00 54.62 104 ILE A N 1
ATOM 844 C CA . ILE A 1 104 ? 2.222 -1.338 36.407 1.00 54.62 104 ILE A CA 1
ATOM 845 C C . ILE A 1 104 ? 2.624 -0.025 35.717 1.00 54.62 104 ILE A C 1
ATOM 847 O O . ILE A 1 104 ? 2.375 1.070 36.223 1.00 54.62 104 ILE A O 1
ATOM 851 N N . GLU A 1 105 ? 3.282 -0.130 34.565 1.00 60.03 105 GLU A N 1
ATOM 852 C CA . GLU A 1 105 ? 3.537 1.018 33.699 1.00 60.03 105 GLU A CA 1
ATOM 853 C C . GLU A 1 105 ? 2.204 1.595 33.186 1.00 60.03 105 GLU A C 1
ATOM 855 O O . GLU A 1 105 ? 1.233 0.872 32.955 1.00 60.03 105 GLU A O 1
ATOM 860 N N . PHE A 1 106 ? 2.163 2.911 32.953 1.00 58.78 106 PHE A N 1
ATOM 861 C CA . PHE A 1 106 ? 0.988 3.642 32.448 1.00 58.78 106 PHE A CA 1
ATOM 862 C C . PHE A 1 106 ? 0.343 2.998 31.207 1.00 58.78 106 PHE A C 1
ATOM 864 O O . PHE A 1 106 ? -0.877 3.033 31.038 1.00 58.78 106 PHE A O 1
ATOM 871 N N . ALA A 1 107 ? 1.156 2.369 30.354 1.00 57.22 107 ALA A N 1
ATOM 872 C CA . ALA A 1 107 ? 0.685 1.658 29.173 1.00 57.22 107 ALA A CA 1
ATOM 873 C C . ALA A 1 107 ? -0.138 0.406 29.526 1.00 57.22 107 ALA A C 1
ATOM 875 O O . ALA A 1 107 ? -1.150 0.144 28.878 1.00 57.22 107 ALA A O 1
ATOM 876 N N . ASP A 1 108 ? 0.244 -0.343 30.561 1.00 61.97 108 ASP A N 1
ATOM 877 C CA . ASP A 1 108 ? -0.437 -1.583 30.944 1.00 61.97 108 ASP A CA 1
ATOM 878 C C . ASP A 1 108 ? -1.820 -1.305 31.554 1.00 61.97 108 ASP A C 1
ATOM 880 O O . ASP A 1 108 ? -2.779 -2.013 31.236 1.00 61.97 108 ASP A O 1
ATOM 884 N N . GLN A 1 109 ? -1.972 -0.228 32.339 1.00 61.69 109 GLN A N 1
ATOM 885 C CA . GLN A 1 109 ? -3.285 0.245 32.815 1.00 61.69 109 GLN A CA 1
ATOM 886 C C . GLN A 1 109 ? -4.203 0.659 31.670 1.00 61.69 109 GLN A C 1
ATOM 888 O O . GLN A 1 109 ? -5.364 0.249 31.632 1.00 61.69 109 GLN A O 1
ATOM 893 N N . PHE A 1 110 ? -3.682 1.434 30.715 1.00 63.88 110 PHE A N 1
ATOM 894 C CA . PHE A 1 110 ? -4.434 1.810 29.522 1.00 63.88 110 PHE A CA 1
ATOM 895 C C . PHE A 1 110 ? -4.909 0.564 28.763 1.00 63.88 110 PHE A C 1
ATOM 897 O O . PHE A 1 110 ? -6.094 0.449 28.453 1.00 63.88 110 PHE A O 1
ATOM 904 N N . TRP A 1 111 ? -4.031 -0.418 28.532 1.00 64.06 111 TRP A N 1
ATOM 905 C CA . TRP A 1 111 ? -4.409 -1.657 27.848 1.00 64.06 111 TRP A CA 1
ATOM 906 C C . TRP A 1 111 ? -5.407 -2.504 28.636 1.00 64.06 111 TRP A C 1
ATOM 908 O O . TRP A 1 111 ? -6.264 -3.124 28.013 1.00 64.06 111 TRP A O 1
ATOM 918 N N . LEU A 1 112 ? -5.344 -2.534 29.969 1.00 65.69 112 LEU A N 1
ATOM 919 C CA . LEU A 1 112 ? -6.346 -3.207 30.804 1.00 65.69 112 LEU A CA 1
ATOM 920 C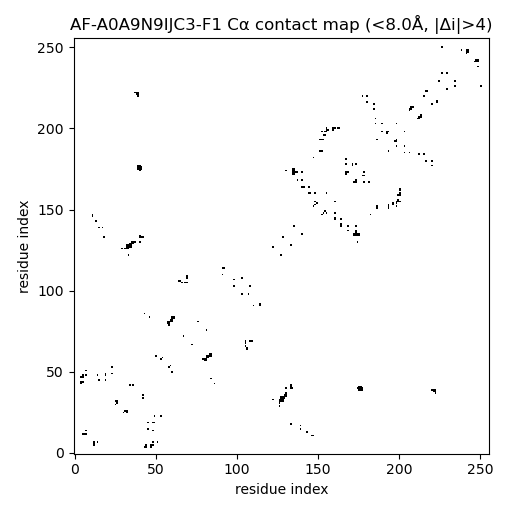 C . LEU A 1 112 ? -7.728 -2.563 30.659 1.00 65.69 112 LEU A C 1
ATOM 922 O O . LEU A 1 112 ? -8.714 -3.277 30.481 1.00 65.69 112 LEU A O 1
ATOM 926 N N . VAL A 1 113 ? -7.804 -1.232 30.666 1.00 63.81 113 VAL A N 1
ATOM 927 C CA . VAL A 1 113 ? -9.062 -0.502 30.456 1.00 63.81 113 VAL A CA 1
ATOM 928 C C . VAL A 1 113 ? -9.573 -0.690 29.032 1.00 63.81 113 VAL A C 1
ATOM 930 O O . VAL A 1 113 ? -10.739 -1.031 28.849 1.00 63.81 113 VAL A O 1
ATOM 933 N N . VAL A 1 114 ? -8.706 -0.578 28.022 1.00 63.53 114 VAL A N 1
ATOM 934 C CA . VAL A 1 114 ? -9.071 -0.856 26.627 1.00 63.53 114 VAL A CA 1
ATOM 935 C C . VAL A 1 114 ? -9.557 -2.297 26.468 1.00 63.53 114 VAL A C 1
ATOM 937 O O . VAL A 1 114 ? -10.568 -2.494 25.813 1.00 63.53 114 VAL A O 1
ATOM 940 N N . LYS A 1 115 ? -8.931 -3.298 27.101 1.00 65.88 115 LYS A N 1
ATOM 941 C CA . LYS A 1 115 ? -9.415 -4.695 27.107 1.00 65.88 115 LYS A CA 1
ATOM 942 C C . LYS A 1 115 ? -10.743 -4.870 27.847 1.00 65.88 115 LYS A C 1
ATOM 944 O O . LYS A 1 115 ? -11.550 -5.701 27.447 1.00 65.88 115 LYS A O 1
ATOM 949 N N . GLY A 1 116 ? -10.962 -4.136 28.937 1.00 60.81 116 GLY A N 1
ATOM 950 C CA . GLY A 1 116 ? -12.207 -4.185 29.709 1.00 60.81 116 GLY A CA 1
ATOM 951 C C . GLY A 1 116 ? -13.387 -3.551 28.968 1.00 60.81 116 GLY A C 1
ATOM 952 O O . GLY A 1 116 ? -14.496 -4.079 29.008 1.00 60.81 116 GLY A O 1
ATOM 953 N N . LEU A 1 117 ? -13.138 -2.450 28.254 1.00 56.50 117 LEU A N 1
ATOM 954 C CA . LEU A 1 117 ? -14.125 -1.741 27.431 1.00 56.50 117 LEU A CA 1
ATOM 955 C C . LEU A 1 117 ? -14.349 -2.434 26.085 1.00 56.50 117 LEU A C 1
ATOM 957 O O . LEU A 1 117 ? -15.482 -2.593 25.632 1.00 56.50 117 LEU A O 1
ATOM 961 N N . ALA A 1 118 ? -13.268 -2.876 25.453 1.00 53.94 118 ALA A N 1
ATOM 962 C CA . ALA A 1 118 ? -13.295 -3.705 24.271 1.00 53.94 118 ALA A CA 1
ATOM 963 C C . ALA A 1 118 ? -13.286 -5.166 24.726 1.00 53.94 118 ALA A C 1
ATOM 965 O O . ALA A 1 118 ? -12.267 -5.856 24.695 1.00 53.94 118 ALA A O 1
ATOM 966 N N . THR A 1 119 ? -14.462 -5.686 25.074 1.00 52.47 119 THR A N 1
ATOM 967 C CA . THR A 1 119 ? -14.719 -7.131 24.938 1.00 52.47 119 THR A CA 1
ATOM 968 C C . THR A 1 119 ? -14.277 -7.582 23.527 1.00 52.47 119 THR A C 1
ATOM 970 O O . THR A 1 119 ? -14.090 -6.726 22.661 1.00 52.47 119 THR A O 1
ATOM 973 N N . PRO A 1 120 ? -14.086 -8.878 23.214 1.00 55.75 120 PRO A N 1
ATOM 974 C CA . PRO A 1 120 ? -13.883 -9.321 21.831 1.00 55.75 120 PRO A CA 1
ATOM 975 C C . PRO A 1 120 ? -15.166 -9.059 21.022 1.00 55.75 120 PRO A C 1
ATOM 977 O O . PRO A 1 120 ? -15.953 -9.956 20.730 1.00 55.75 120 PRO A O 1
ATOM 980 N N . VAL A 1 121 ? -15.444 -7.789 20.743 1.00 55.66 121 VAL A N 1
ATOM 981 C CA . VAL A 1 121 ? -16.672 -7.318 20.142 1.00 55.66 121 VAL A CA 1
ATOM 982 C C . VAL A 1 121 ? -16.488 -7.555 18.662 1.00 55.66 121 VAL A C 1
ATOM 984 O O . VAL A 1 121 ? -15.695 -6.895 17.984 1.00 55.66 121 VAL A O 1
ATOM 987 N N . ALA A 1 122 ? -17.224 -8.533 18.149 1.00 64.19 122 ALA A N 1
ATOM 988 C CA . ALA A 1 122 ? -17.522 -8.568 16.736 1.00 64.19 122 ALA A CA 1
ATOM 989 C C . ALA A 1 122 ? -18.253 -7.260 16.404 1.00 64.19 122 ALA A C 1
ATOM 991 O O . ALA A 1 122 ? -19.427 -7.092 16.726 1.00 64.19 122 ALA A O 1
ATOM 992 N N . LEU A 1 123 ? -17.531 -6.299 15.826 1.00 72.44 123 LEU A N 1
ATOM 993 C CA . LEU A 1 123 ? -18.157 -5.094 15.303 1.00 72.44 123 LEU A CA 1
ATOM 994 C C . LEU A 1 123 ? -19.108 -5.480 14.163 1.00 72.44 123 LEU A C 1
ATOM 996 O O . LEU A 1 123 ? -18.807 -6.428 13.427 1.00 72.44 123 LEU A O 1
ATOM 1000 N N . PRO A 1 124 ? -20.213 -4.739 13.975 1.00 80.56 124 PRO A N 1
ATOM 1001 C CA . PRO A 1 124 ? -21.074 -4.921 12.817 1.00 80.56 124 PRO A CA 1
ATOM 1002 C C . PRO A 1 124 ? -20.258 -4.876 11.522 1.00 80.56 124 PRO A C 1
ATOM 1004 O O . PRO A 1 124 ? -19.318 -4.085 11.401 1.00 80.56 124 PRO A O 1
ATOM 1007 N N . GLU A 1 125 ? -20.625 -5.689 10.529 1.00 80.88 125 GLU A N 1
ATOM 1008 C CA . GLU A 1 125 ? -19.909 -5.726 9.245 1.00 80.88 125 GLU A CA 1
ATOM 1009 C C . GLU A 1 125 ? -19.853 -4.346 8.575 1.00 80.88 125 GLU A C 1
ATOM 1011 O O . GLU A 1 125 ? -18.844 -3.992 7.974 1.00 80.88 125 GLU A O 1
ATOM 1016 N N . SER A 1 126 ? -20.878 -3.509 8.774 1.00 83.50 126 SER A N 1
ATOM 1017 C CA . SER A 1 126 ? -20.920 -2.115 8.313 1.00 83.50 126 SER A CA 1
ATOM 1018 C C . SER A 1 126 ? -19.775 -1.240 8.835 1.00 83.50 126 SER A C 1
ATOM 1020 O O . SER A 1 126 ? -19.440 -0.231 8.208 1.00 83.50 126 SER A O 1
ATOM 1022 N N . ASN A 1 127 ? -19.187 -1.596 9.977 1.00 82.06 127 ASN A N 1
ATOM 1023 C CA . ASN A 1 127 ? -18.083 -0.890 10.627 1.00 82.06 127 ASN A CA 1
ATOM 1024 C C . ASN A 1 127 ? -16.723 -1.503 10.266 1.00 82.06 127 ASN A C 1
ATOM 1026 O O . ASN A 1 127 ? -15.681 -0.952 10.619 1.00 82.06 127 ASN A O 1
ATOM 1030 N N . CYS A 1 128 ? -16.719 -2.639 9.572 1.00 84.00 128 CYS A N 1
ATOM 1031 C CA . CYS A 1 128 ? -15.510 -3.327 9.162 1.00 84.00 128 CYS A CA 1
ATOM 1032 C C . CYS A 1 128 ? -15.131 -2.930 7.730 1.00 84.00 128 CYS A C 1
ATOM 1034 O O . CYS A 1 128 ? -15.952 -2.933 6.816 1.00 84.00 128 CYS A O 1
ATOM 1036 N N . LYS A 1 129 ? -13.855 -2.605 7.532 1.00 86.31 129 LYS A N 1
ATOM 1037 C CA . LYS A 1 129 ? -13.226 -2.419 6.224 1.00 86.31 129 LYS A CA 1
ATOM 1038 C C . LYS A 1 129 ? -12.240 -3.547 5.989 1.00 86.31 129 LYS A C 1
ATOM 1040 O O . LYS A 1 129 ? -11.594 -4.027 6.919 1.00 86.31 129 LYS A O 1
ATOM 1045 N N . SER A 1 130 ? -12.133 -3.966 4.745 1.00 85.25 130 SER A N 1
ATOM 1046 C CA . SER A 1 130 ? -11.312 -5.080 4.294 1.00 85.25 130 SER A CA 1
ATOM 1047 C C . SER A 1 130 ? -10.162 -4.600 3.408 1.00 85.25 130 SER A C 1
ATOM 1049 O O . SER A 1 130 ? -10.041 -3.417 3.092 1.00 85.25 130 SER A O 1
ATOM 1051 N N . LEU A 1 131 ? -9.344 -5.543 2.936 1.00 81.62 131 LEU A N 1
ATOM 1052 C CA . LEU A 1 131 ? -8.326 -5.285 1.917 1.00 81.62 131 LEU A CA 1
ATOM 1053 C C . LEU A 1 131 ? -8.903 -4.615 0.655 1.00 81.62 131 LEU A C 1
ATOM 1055 O O . LEU A 1 131 ? -8.259 -3.753 0.067 1.00 81.62 131 LEU A O 1
ATOM 1059 N N . ILE A 1 132 ? -10.113 -4.996 0.242 1.00 84.25 132 ILE A N 1
ATOM 1060 C CA . ILE A 1 132 ? -10.748 -4.482 -0.981 1.00 84.25 132 ILE A CA 1
ATOM 1061 C C . ILE A 1 132 ? -11.062 -2.990 -0.842 1.00 84.25 132 ILE A C 1
ATOM 1063 O O . ILE A 1 132 ? -10.903 -2.240 -1.801 1.00 84.25 132 ILE A O 1
ATOM 1067 N N . ASP A 1 133 ? -11.450 -2.559 0.357 1.00 84.81 133 ASP A N 1
ATOM 1068 C CA . ASP A 1 133 ? -11.794 -1.167 0.654 1.00 84.81 133 ASP A CA 1
ATOM 1069 C C . ASP A 1 133 ? -10.573 -0.241 0.648 1.00 84.81 133 ASP A C 1
ATOM 1071 O O . ASP A 1 133 ? -10.713 0.971 0.486 1.00 84.81 133 ASP A O 1
ATOM 1075 N N . ILE A 1 134 ? -9.376 -0.807 0.837 1.00 85.81 134 ILE A N 1
ATOM 1076 C CA . ILE A 1 134 ? -8.130 -0.051 0.982 1.00 85.81 134 ILE A CA 1
ATOM 1077 C C . ILE A 1 134 ? -7.120 -0.283 -0.145 1.00 85.81 134 ILE A C 1
ATOM 1079 O O . ILE A 1 134 ? -6.059 0.346 -0.142 1.00 85.81 134 ILE A O 1
ATOM 1083 N N . ASN A 1 135 ? -7.406 -1.183 -1.080 1.00 87.94 135 ASN A N 1
ATOM 1084 C CA . ASN A 1 135 ? -6.589 -1.370 -2.270 1.00 87.94 135 ASN A CA 1
ATOM 1085 C C . ASN A 1 135 ? -6.779 -0.211 -3.244 1.00 87.94 135 ASN A C 1
ATOM 1087 O O . ASN A 1 135 ? -7.832 0.425 -3.287 1.00 87.94 135 ASN A O 1
ATOM 1091 N N . PHE A 1 136 ? -5.771 0.000 -4.087 1.00 89.06 136 PHE A N 1
ATOM 1092 C CA . PHE A 1 136 ? -5.923 0.905 -5.212 1.00 89.06 136 PHE A CA 1
ATOM 1093 C C . PHE A 1 136 ? -7.079 0.456 -6.107 1.00 89.06 136 PHE A C 1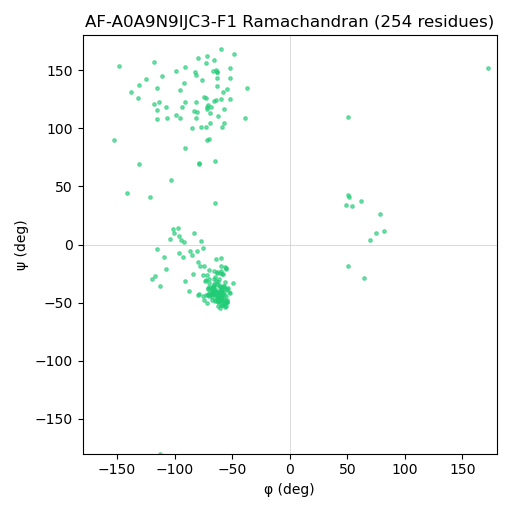
ATOM 1095 O O . PHE A 1 136 ? -7.138 -0.698 -6.551 1.00 89.06 136 PHE A O 1
ATOM 1102 N N . LYS A 1 137 ? -7.957 1.400 -6.442 1.00 90.62 137 LYS A N 1
ATOM 1103 C CA . LYS A 1 137 ? -8.893 1.230 -7.560 1.00 90.62 137 LYS A CA 1
ATOM 1104 C C . LYS A 1 137 ? -8.129 1.327 -8.883 1.00 90.62 137 LYS A C 1
ATOM 1106 O O . LYS A 1 137 ? -7.019 1.847 -8.929 1.00 90.62 137 LYS A O 1
ATOM 1111 N N . ARG A 1 138 ? -8.719 0.845 -9.983 1.00 91.12 138 ARG A N 1
ATOM 1112 C CA . ARG A 1 138 ? -8.059 0.843 -11.306 1.00 91.12 138 ARG A CA 1
ATOM 1113 C C . ARG A 1 138 ? -7.575 2.228 -11.734 1.00 91.12 138 ARG A C 1
ATOM 1115 O O . ARG A 1 138 ? -6.417 2.371 -12.110 1.00 91.12 138 ARG A O 1
ATOM 1122 N N . ASP A 1 139 ? -8.447 3.227 -11.646 1.00 90.12 139 ASP A N 1
ATOM 1123 C CA . ASP A 1 139 ? -8.127 4.587 -12.087 1.00 90.12 139 ASP A CA 1
ATOM 1124 C C . ASP A 1 139 ? -7.109 5.261 -11.161 1.00 90.12 139 ASP A C 1
ATOM 1126 O O . ASP A 1 139 ? -6.213 5.956 -11.633 1.00 90.12 139 ASP A O 1
ATOM 1130 N N . GLU A 1 140 ? -7.201 5.000 -9.855 1.00 89.00 140 GLU A N 1
ATOM 1131 C CA . GLU A 1 140 ? -6.239 5.481 -8.861 1.00 89.00 140 GLU A CA 1
ATOM 1132 C C . GLU A 1 140 ? -4.853 4.866 -9.096 1.00 89.00 140 GLU A C 1
ATOM 1134 O O . GLU A 1 140 ? -3.863 5.590 -9.174 1.00 89.00 140 GLU A O 1
ATOM 1139 N N . LEU A 1 141 ? -4.781 3.543 -9.294 1.00 92.12 141 LEU A N 1
ATOM 1140 C CA . LEU A 1 141 ? -3.532 2.847 -9.604 1.00 92.12 141 LEU A CA 1
ATOM 1141 C C . LEU A 1 141 ? -2.905 3.383 -10.888 1.00 92.12 141 LEU A C 1
ATOM 1143 O O . LEU A 1 141 ? -1.693 3.566 -10.951 1.00 92.12 141 LEU A O 1
ATOM 1147 N N . LYS A 1 142 ? -3.725 3.611 -11.916 1.00 94.00 142 LYS A N 1
ATOM 1148 C CA . LYS A 1 142 ? -3.255 4.131 -13.196 1.00 94.00 142 LYS A CA 1
ATOM 1149 C C . LYS A 1 142 ? -2.599 5.500 -13.013 1.00 94.00 142 LYS A C 1
ATOM 1151 O O . LYS A 1 142 ? -1.439 5.646 -13.380 1.00 94.00 142 LYS A O 1
ATOM 1156 N N . LYS A 1 143 ? -3.293 6.443 -12.366 1.00 92.06 143 LYS A N 1
ATOM 1157 C CA . LYS A 1 143 ? -2.753 7.780 -12.061 1.00 92.06 143 LYS A CA 1
ATOM 1158 C C . LYS A 1 143 ? -1.487 7.706 -11.209 1.00 92.06 143 LYS A C 1
ATOM 1160 O O . LYS A 1 143 ? -0.541 8.450 -11.444 1.00 92.06 143 LYS A O 1
ATOM 1165 N N . TYR A 1 144 ? -1.468 6.806 -10.226 1.00 91.56 144 TYR A N 1
ATOM 1166 C CA . TYR A 1 144 ? -0.309 6.597 -9.365 1.00 91.56 144 TYR A CA 1
ATOM 1167 C C . TYR A 1 144 ? 0.918 6.130 -10.159 1.00 91.56 144 TYR A C 1
ATOM 1169 O O . TYR A 1 144 ? 2.002 6.683 -9.992 1.00 91.56 144 TYR A O 1
ATOM 1177 N N . ILE A 1 145 ? 0.744 5.153 -11.054 1.00 93.06 145 ILE A N 1
ATOM 1178 C CA . ILE A 1 145 ? 1.824 4.637 -11.905 1.00 93.06 145 ILE A CA 1
ATOM 1179 C C . ILE A 1 145 ? 2.278 5.684 -12.921 1.00 93.06 145 ILE A C 1
ATOM 1181 O O . ILE A 1 145 ? 3.480 5.820 -13.117 1.00 93.06 145 ILE A O 1
ATOM 1185 N N . GLU A 1 146 ? 1.357 6.423 -13.542 1.00 92.94 146 GLU A N 1
ATOM 1186 C CA . GLU A 1 146 ? 1.688 7.511 -14.475 1.00 92.94 146 GLU A CA 1
ATOM 1187 C C . GLU A 1 146 ? 2.573 8.557 -13.787 1.00 92.94 146 GLU A C 1
ATOM 1189 O O . GLU A 1 146 ? 3.693 8.790 -14.232 1.00 92.94 146 GLU A O 1
ATOM 1194 N N . LYS A 1 147 ? 2.145 9.062 -12.622 1.00 90.75 147 LYS A N 1
ATOM 1195 C CA . LYS A 1 147 ? 2.925 10.023 -11.830 1.00 90.75 147 LYS A CA 1
ATOM 1196 C C . LYS A 1 147 ? 4.298 9.475 -11.428 1.00 90.75 147 LYS A C 1
ATOM 1198 O O . LYS A 1 147 ? 5.295 10.186 -11.503 1.00 90.75 147 LYS A O 1
ATOM 1203 N N . PHE A 1 148 ? 4.360 8.212 -11.003 1.00 91.69 148 PHE A N 1
ATOM 1204 C CA . PHE A 1 148 ? 5.629 7.575 -10.655 1.00 91.69 148 PHE A CA 1
ATOM 1205 C C . PHE A 1 148 ? 6.566 7.495 -11.870 1.00 91.69 148 PHE A C 1
ATOM 1207 O O . PHE A 1 148 ? 7.751 7.799 -11.757 1.00 91.69 148 PHE A O 1
ATOM 1214 N N . CYS A 1 149 ? 6.048 7.113 -13.041 1.00 92.38 149 CYS A N 1
ATOM 1215 C CA . CYS A 1 149 ? 6.845 7.036 -14.264 1.00 92.38 149 CYS A CA 1
ATOM 1216 C C . CYS A 1 149 ? 7.364 8.415 -14.685 1.00 92.38 149 CYS A C 1
ATOM 1218 O O . CYS A 1 149 ? 8.537 8.522 -15.029 1.00 92.38 149 CYS A O 1
ATOM 1220 N N . ASP A 1 150 ? 6.544 9.462 -14.584 1.00 90.06 150 ASP A N 1
ATOM 1221 C CA . ASP A 1 150 ? 6.957 10.835 -14.902 1.00 90.06 150 ASP A CA 1
ATOM 1222 C C . ASP A 1 150 ? 8.136 11.301 -14.027 1.00 90.06 150 ASP A C 1
ATOM 1224 O O . ASP A 1 150 ? 9.050 11.979 -14.504 1.00 90.06 150 ASP A O 1
ATOM 1228 N N . ASN A 1 151 ? 8.148 10.896 -12.754 1.00 89.31 151 ASN A N 1
ATOM 1229 C CA . ASN A 1 151 ? 9.190 11.270 -11.799 1.00 89.31 151 ASN A CA 1
ATOM 1230 C C . ASN A 1 151 ? 10.475 10.440 -11.957 1.00 89.31 151 ASN A C 1
ATOM 1232 O O . ASN A 1 151 ? 11.580 10.996 -11.922 1.00 89.31 151 ASN A O 1
ATOM 1236 N N . TYR A 1 152 ? 10.338 9.122 -12.137 1.00 90.50 152 TYR A N 1
ATOM 1237 C CA . TYR A 1 152 ? 11.447 8.168 -12.024 1.00 90.50 152 TYR A CA 1
ATOM 1238 C C . TYR A 1 152 ? 11.837 7.492 -13.331 1.00 90.50 152 TYR A C 1
ATOM 1240 O O . TYR A 1 152 ? 13.014 7.238 -13.556 1.00 90.50 152 TYR A O 1
ATOM 1248 N N . PHE A 1 153 ? 10.884 7.199 -14.210 1.00 90.94 153 PHE A N 1
ATOM 1249 C CA . PHE A 1 153 ? 11.129 6.519 -15.485 1.00 90.94 153 PHE A CA 1
ATOM 1250 C C . PHE A 1 153 ? 11.097 7.530 -16.621 1.00 90.94 153 PHE A C 1
ATOM 1252 O O . PHE A 1 153 ? 10.324 7.408 -17.573 1.00 90.94 153 PHE A O 1
ATOM 1259 N N . LYS A 1 154 ? 11.943 8.557 -16.490 1.00 78.38 154 LYS A N 1
ATOM 1260 C CA . LYS A 1 154 ? 12.026 9.663 -17.442 1.00 78.38 154 LYS A CA 1
ATOM 1261 C C . LYS A 1 154 ? 12.197 9.099 -18.853 1.00 78.38 154 LYS A C 1
ATOM 1263 O O . LYS A 1 154 ? 13.119 8.330 -19.108 1.00 78.38 154 LYS A O 1
ATOM 1268 N N . ASN A 1 155 ? 11.301 9.498 -19.755 1.00 81.00 155 ASN A N 1
ATOM 1269 C CA . ASN A 1 155 ? 11.247 9.077 -21.162 1.00 81.00 155 ASN A CA 1
ATOM 1270 C C . ASN A 1 155 ? 10.720 7.659 -21.446 1.00 81.00 155 ASN A C 1
ATOM 1272 O O . ASN A 1 155 ? 10.778 7.228 -22.598 1.00 81.00 155 ASN A O 1
ATOM 1276 N N . LEU A 1 156 ? 10.150 6.951 -20.463 1.00 91.44 156 LEU A N 1
ATOM 1277 C CA . LEU A 1 156 ? 9.389 5.735 -20.751 1.00 91.44 156 LEU A CA 1
ATOM 1278 C C . LEU A 1 156 ? 8.152 6.094 -21.586 1.00 91.44 156 LEU A C 1
ATOM 1280 O O . LEU A 1 156 ? 7.345 6.939 -21.197 1.00 91.44 156 LEU A O 1
ATOM 1284 N N . ASP A 1 157 ? 7.996 5.462 -22.747 1.00 92.19 157 ASP A N 1
ATOM 1285 C CA . ASP A 1 157 ? 6.930 5.818 -23.679 1.00 92.19 157 ASP A CA 1
ATOM 1286 C C . ASP A 1 157 ? 5.527 5.490 -23.115 1.00 92.19 157 ASP A C 1
ATOM 1288 O O . ASP A 1 157 ? 5.360 4.513 -22.372 1.00 92.19 157 ASP A O 1
ATOM 1292 N N . PRO A 1 158 ? 4.475 6.254 -23.481 1.00 93.88 158 PRO A N 1
ATOM 1293 C CA . PRO A 1 158 ? 3.125 6.023 -22.959 1.00 93.88 158 PRO A CA 1
ATOM 1294 C C . PRO A 1 158 ? 2.581 4.593 -23.180 1.00 93.88 158 PRO A C 1
ATOM 1296 O O . PRO A 1 158 ? 1.932 4.0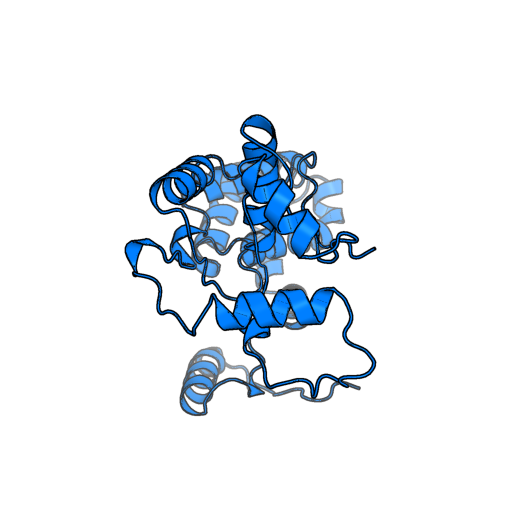52 -22.274 1.00 93.88 158 PRO A O 1
ATOM 1299 N N . PRO A 1 159 ? 2.831 3.921 -24.327 1.00 95.56 159 PRO A N 1
ATOM 1300 C CA . PRO A 1 159 ? 2.519 2.499 -24.475 1.00 95.56 159 PRO A CA 1
ATOM 1301 C C . PRO A 1 159 ? 3.199 1.601 -23.430 1.00 95.56 159 PRO A C 1
ATOM 1303 O O . PRO A 1 159 ? 2.533 0.722 -22.872 1.00 95.56 159 PRO A O 1
ATOM 1306 N N . SER A 1 160 ? 4.479 1.817 -23.128 1.00 95.25 160 SER A N 1
ATOM 1307 C CA . SER A 1 160 ? 5.209 1.087 -22.083 1.00 95.25 160 SER A CA 1
ATOM 1308 C C . SER A 1 160 ? 4.651 1.344 -20.682 1.00 95.25 160 SER A C 1
ATOM 1310 O O . SER A 1 160 ? 4.427 0.383 -19.941 1.00 95.25 160 SER A O 1
ATOM 1312 N N . VAL A 1 161 ? 4.305 2.591 -20.343 1.00 95.50 161 VAL A N 1
ATOM 1313 C CA . VAL A 1 161 ? 3.605 2.924 -19.083 1.00 95.50 161 VAL A CA 1
ATOM 1314 C C . VAL A 1 161 ? 2.269 2.173 -18.989 1.00 95.50 161 VAL A C 1
ATOM 1316 O O . VAL A 1 161 ? 1.939 1.584 -17.956 1.00 95.50 161 VAL A O 1
ATOM 1319 N N . SER A 1 162 ? 1.513 2.096 -20.091 1.00 96.19 162 SER A N 1
ATOM 1320 C CA . SER A 1 162 ? 0.253 1.342 -20.144 1.00 96.19 162 SER A CA 1
ATOM 1321 C C . SER A 1 162 ? 0.451 -0.161 -19.915 1.00 96.19 162 SER A C 1
ATOM 1323 O O . SER A 1 162 ? -0.347 -0.790 -19.210 1.00 96.19 162 SER A O 1
ATOM 1325 N N . LYS A 1 163 ? 1.504 -0.755 -20.493 1.00 96.94 163 LYS A N 1
ATOM 1326 C CA . LYS A 1 163 ? 1.860 -2.166 -20.267 1.00 96.94 163 LYS A CA 1
ATOM 1327 C C . LYS A 1 163 ? 2.256 -2.408 -18.807 1.00 96.94 163 LYS A C 1
ATOM 1329 O O . LYS A 1 163 ? 1.756 -3.363 -18.210 1.00 96.94 163 LYS A O 1
ATOM 1334 N N . LEU A 1 164 ? 3.051 -1.514 -18.219 1.00 96.25 164 LEU A N 1
ATOM 1335 C CA . LEU A 1 164 ? 3.445 -1.567 -16.810 1.00 96.25 164 LEU A CA 1
ATOM 1336 C C . LEU A 1 164 ? 2.234 -1.521 -15.876 1.00 96.25 164 LEU A C 1
ATOM 1338 O O . LEU A 1 164 ? 2.088 -2.397 -15.023 1.00 96.25 164 LEU A O 1
ATOM 1342 N N . TYR A 1 165 ? 1.314 -0.578 -16.092 1.00 96.38 165 TYR A N 1
ATOM 1343 C CA . TYR A 1 165 ? 0.054 -0.513 -15.349 1.00 96.38 165 TYR A CA 1
ATOM 1344 C C . TYR A 1 165 ? -0.744 -1.819 -15.446 1.00 96.38 165 TYR A C 1
ATOM 1346 O O . TYR A 1 165 ? -1.160 -2.369 -14.423 1.00 96.38 165 TYR A O 1
ATOM 135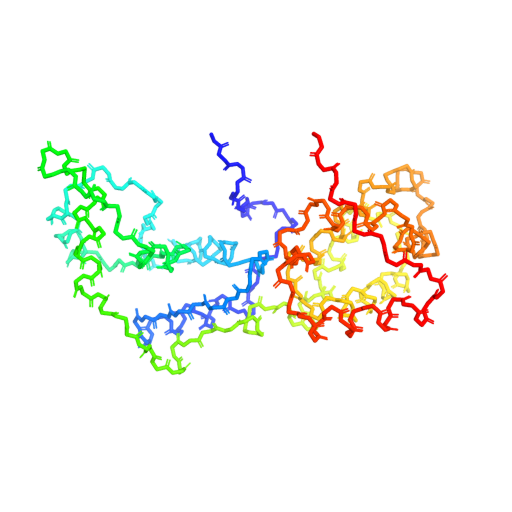4 N N . LYS A 1 166 ? -0.939 -2.349 -16.662 1.00 96.06 166 LYS A N 1
ATOM 1355 C CA . LYS A 1 166 ? -1.691 -3.597 -16.873 1.00 96.06 166 LYS A CA 1
ATOM 1356 C C . LYS A 1 166 ? -1.046 -4.766 -16.137 1.00 96.06 166 LYS A C 1
ATOM 1358 O O . LYS A 1 166 ? -1.759 -5.529 -15.487 1.00 96.06 166 LYS A O 1
ATOM 1363 N N . TYR A 1 167 ? 0.278 -4.890 -16.217 1.00 94.88 167 TYR A N 1
ATOM 1364 C CA . TYR A 1 167 ? 1.023 -5.933 -15.523 1.00 94.88 167 TYR A CA 1
ATOM 1365 C C . TYR A 1 167 ? 0.840 -5.829 -14.007 1.00 94.88 167 TYR A C 1
ATOM 1367 O O . TYR A 1 167 ? 0.366 -6.779 -13.382 1.00 94.88 167 TYR A O 1
ATOM 1375 N N . ILE A 1 168 ? 1.122 -4.656 -13.429 1.00 93.88 168 ILE A N 1
ATOM 1376 C CA . ILE A 1 168 ? 1.013 -4.421 -11.984 1.00 93.88 168 ILE A CA 1
ATOM 1377 C C . ILE A 1 168 ? -0.415 -4.688 -11.501 1.00 93.88 168 ILE A C 1
ATOM 1379 O O . ILE A 1 168 ? -0.603 -5.366 -10.490 1.00 93.88 168 ILE A O 1
ATOM 1383 N N . TRP A 1 169 ? -1.437 -4.233 -12.228 1.00 93.81 169 TRP A N 1
ATOM 1384 C CA . TRP A 1 169 ? -2.831 -4.524 -11.888 1.00 93.81 169 TRP A CA 1
ATOM 1385 C C . TRP A 1 169 ? -3.134 -6.028 -11.873 1.00 93.81 169 TRP A C 1
ATOM 1387 O O . TRP A 1 169 ? -3.801 -6.511 -10.956 1.00 93.81 169 TRP A O 1
ATOM 1397 N N . ILE A 1 170 ? -2.656 -6.779 -12.871 1.00 87.81 170 ILE A N 1
ATOM 1398 C CA . ILE A 1 170 ? -2.896 -8.225 -12.966 1.00 87.81 170 ILE A CA 1
ATOM 1399 C C . ILE A 1 170 ? -2.297 -8.953 -11.762 1.00 87.81 170 ILE A C 1
ATOM 1401 O O . ILE A 1 170 ? -3.007 -9.752 -11.147 1.00 87.81 170 ILE A O 1
ATOM 1405 N N . VAL A 1 171 ? -1.038 -8.657 -11.427 1.00 84.31 171 VAL A N 1
ATOM 1406 C CA . VAL A 1 171 ? -0.280 -9.409 -10.413 1.00 84.31 171 VAL A CA 1
ATOM 1407 C C . VAL A 1 171 ? -0.553 -8.951 -8.980 1.00 84.31 171 VAL A C 1
ATOM 1409 O O . VAL A 1 171 ? -0.421 -9.748 -8.059 1.00 84.31 171 VAL A O 1
ATOM 1412 N N . THR A 1 172 ? -0.967 -7.696 -8.767 1.00 87.94 172 THR A N 1
ATOM 1413 C CA . THR A 1 172 ? -1.198 -7.157 -7.410 1.00 87.94 172 THR A CA 1
ATOM 1414 C C . THR A 1 172 ? -2.665 -6.969 -7.050 1.00 87.94 172 THR A C 1
ATOM 1416 O O . THR A 1 172 ? -2.979 -6.837 -5.869 1.00 87.94 172 THR A O 1
ATOM 1419 N N . LYS A 1 173 ? -3.563 -6.870 -8.042 1.00 88.69 173 LYS A N 1
ATOM 1420 C CA . LYS A 1 173 ? -4.966 -6.452 -7.847 1.00 88.69 173 LYS A CA 1
ATOM 1421 C C . LYS A 1 173 ? -5.104 -5.166 -7.012 1.00 88.69 173 LYS A C 1
ATOM 1423 O O . LYS A 1 173 ? -6.051 -5.022 -6.242 1.00 88.69 173 LYS A O 1
ATOM 1428 N N . GLY A 1 174 ? -4.143 -4.248 -7.151 1.00 86.56 174 GLY A N 1
ATOM 1429 C CA . GLY A 1 174 ? -4.127 -2.971 -6.437 1.00 86.56 174 GLY A CA 1
ATOM 1430 C C . GLY A 1 174 ? -3.577 -3.037 -5.008 1.00 86.56 174 GLY A C 1
ATOM 1431 O O . GLY A 1 174 ? -3.721 -2.063 -4.273 1.00 86.56 174 GLY A O 1
ATOM 1432 N N . HIS A 1 175 ? -2.948 -4.145 -4.596 1.00 87.25 175 HIS A N 1
ATOM 1433 C CA . HIS A 1 175 ? -2.336 -4.254 -3.271 1.00 87.25 175 HIS A CA 1
ATOM 1434 C C . HIS A 1 175 ? -1.201 -3.237 -3.091 1.00 87.25 175 HIS A C 1
ATOM 1436 O O . HIS A 1 175 ? -0.121 -3.372 -3.669 1.00 87.25 175 HIS A O 1
ATOM 1442 N N . VAL A 1 176 ? -1.435 -2.244 -2.236 1.00 86.94 176 VAL A N 1
ATOM 1443 C CA . VAL A 1 176 ? -0.645 -1.006 -2.146 1.00 86.94 176 VAL A CA 1
ATOM 1444 C C . VAL A 1 176 ? 0.843 -1.258 -1.910 1.00 86.94 176 VAL A C 1
ATOM 1446 O O . VAL A 1 176 ? 1.674 -0.749 -2.660 1.00 86.94 176 VAL A O 1
ATOM 1449 N N . GLY A 1 177 ? 1.202 -2.084 -0.922 1.00 83.25 177 GLY A N 1
ATOM 1450 C CA . GLY A 1 177 ? 2.613 -2.371 -0.653 1.00 83.25 177 GLY A CA 1
ATOM 1451 C C . GLY A 1 177 ? 3.292 -3.135 -1.784 1.00 83.25 177 GLY A C 1
ATOM 1452 O O . GLY A 1 177 ? 4.447 -2.862 -2.084 1.00 83.25 177 GLY A O 1
ATOM 1453 N N . LEU A 1 178 ? 2.571 -4.028 -2.474 1.00 86.44 178 LEU A N 1
ATOM 1454 C CA . LEU A 1 178 ? 3.148 -4.781 -3.592 1.00 86.44 178 LEU A CA 1
ATOM 1455 C C . LEU A 1 178 ? 3.372 -3.857 -4.787 1.00 86.44 178 LEU A C 1
ATOM 1457 O O . LEU A 1 178 ? 4.435 -3.900 -5.388 1.00 86.44 178 LEU A O 1
ATOM 1461 N N . VAL A 1 179 ? 2.416 -2.973 -5.085 1.00 90.88 179 VAL A N 1
ATOM 1462 C CA . VAL A 1 179 ? 2.576 -1.933 -6.111 1.00 90.88 179 VAL A CA 1
ATOM 1463 C C . VAL A 1 179 ? 3.822 -1.093 -5.827 1.00 90.88 179 VAL A C 1
ATOM 1465 O O . VAL A 1 179 ? 4.688 -0.980 -6.694 1.00 90.88 179 VAL A O 1
ATOM 1468 N N . ARG A 1 180 ? 3.948 -0.555 -4.605 1.00 89.12 180 ARG A N 1
ATOM 1469 C CA . ARG A 1 180 ? 5.106 0.263 -4.212 1.00 89.12 180 ARG A CA 1
ATOM 1470 C C . ARG A 1 180 ? 6.409 -0.528 -4.301 1.00 89.12 180 ARG A C 1
ATOM 1472 O O . ARG A 1 180 ? 7.388 -0.020 -4.834 1.00 89.12 180 ARG A O 1
ATOM 1479 N N . HIS A 1 181 ? 6.420 -1.771 -3.823 1.00 88.94 181 HIS A N 1
ATOM 1480 C CA . HIS A 1 181 ? 7.595 -2.639 -3.881 1.00 88.94 181 HIS A CA 1
ATOM 1481 C C . HIS A 1 181 ? 8.056 -2.895 -5.314 1.00 88.94 181 HIS A C 1
ATOM 1483 O O . HIS A 1 181 ? 9.248 -2.781 -5.593 1.00 88.94 181 HIS A O 1
ATOM 1489 N N . ILE A 1 182 ? 7.124 -3.209 -6.221 1.00 92.31 182 ILE A N 1
ATOM 1490 C CA . ILE A 1 182 ? 7.427 -3.444 -7.637 1.00 92.31 182 ILE A CA 1
ATOM 1491 C C . ILE A 1 182 ? 8.074 -2.201 -8.244 1.00 92.31 182 ILE A C 1
ATOM 1493 O O . ILE A 1 182 ? 9.149 -2.303 -8.832 1.00 92.31 182 ILE A O 1
ATOM 1497 N N . LEU A 1 183 ? 7.451 -1.034 -8.077 1.00 93.38 183 LEU A N 1
ATOM 1498 C CA . LEU A 1 183 ? 7.934 0.221 -8.657 1.00 93.38 183 LEU A CA 1
ATOM 1499 C C . LEU A 1 183 ? 9.317 0.607 -8.115 1.00 93.38 183 LEU A C 1
ATOM 1501 O O . LEU A 1 183 ? 10.236 0.825 -8.901 1.00 93.38 183 LEU A O 1
ATOM 1505 N N . MET A 1 184 ? 9.497 0.587 -6.791 1.00 91.25 184 MET A N 1
ATOM 1506 C CA . MET A 1 184 ? 10.773 0.930 -6.147 1.00 91.25 184 MET A CA 1
ATOM 1507 C C . MET A 1 184 ? 11.891 -0.065 -6.479 1.00 91.25 184 MET A C 1
ATOM 1509 O O . MET A 1 184 ? 13.030 0.333 -6.707 1.00 91.25 184 MET A O 1
ATOM 1513 N N . SER A 1 185 ? 11.588 -1.366 -6.530 1.00 91.50 185 SER A N 1
ATOM 1514 C CA . SER A 1 185 ? 12.590 -2.378 -6.897 1.00 91.50 185 SER A CA 1
ATOM 1515 C C . SER A 1 185 ? 13.013 -2.235 -8.357 1.00 91.50 185 SER A C 1
ATOM 1517 O O . SER A 1 185 ? 14.192 -2.386 -8.669 1.00 91.50 185 SER A O 1
ATOM 1519 N N . THR A 1 186 ? 12.068 -1.887 -9.237 1.00 93.69 186 THR A N 1
ATOM 1520 C CA . THR A 1 186 ? 12.348 -1.613 -10.654 1.00 93.69 186 THR A CA 1
ATOM 1521 C C . THR A 1 186 ? 13.229 -0.386 -10.815 1.00 93.69 186 THR A C 1
ATOM 1523 O O . THR A 1 186 ? 14.233 -0.472 -11.510 1.00 93.69 186 THR A O 1
ATOM 1526 N N . GLU A 1 187 ? 12.895 0.727 -10.156 1.00 93.50 187 GLU A N 1
ATOM 1527 C CA . GLU A 1 187 ? 13.698 1.957 -10.185 1.00 93.50 187 GLU A CA 1
ATOM 1528 C C . GLU A 1 187 ? 15.136 1.691 -9.751 1.00 93.50 187 GLU A C 1
ATOM 1530 O O . GLU A 1 187 ? 16.074 1.985 -10.492 1.00 93.50 187 GLU A O 1
ATOM 1535 N N . LYS A 1 188 ? 15.307 0.997 -8.625 1.00 92.69 188 LYS A N 1
ATOM 1536 C CA . LYS A 1 188 ? 16.631 0.656 -8.114 1.00 92.69 188 LYS A CA 1
ATOM 1537 C C . LYS A 1 188 ? 17.415 -0.248 -9.067 1.00 92.69 188 LYS A C 1
ATOM 1539 O O . LYS A 1 188 ? 18.615 -0.048 -9.246 1.00 92.69 188 LYS A O 1
ATOM 1544 N N . ALA A 1 189 ? 16.769 -1.260 -9.645 1.00 93.06 189 ALA A N 1
ATOM 1545 C CA . ALA A 1 189 ? 17.424 -2.222 -10.532 1.00 93.06 189 ALA A CA 1
ATOM 1546 C C . ALA A 1 189 ? 17.752 -1.635 -11.912 1.00 93.06 189 ALA A C 1
ATOM 1548 O O . ALA A 1 189 ? 18.751 -2.024 -12.513 1.00 93.06 189 ALA A O 1
ATOM 1549 N N . MET A 1 190 ? 16.929 -0.702 -12.394 1.00 92.62 190 MET A N 1
ATOM 1550 C CA . MET A 1 190 ? 17.027 -0.108 -13.731 1.00 92.62 190 MET A CA 1
ATOM 1551 C C . MET A 1 190 ? 17.670 1.275 -13.742 1.00 92.62 190 MET A C 1
ATOM 1553 O O . MET A 1 190 ? 17.605 1.979 -14.748 1.00 92.62 190 MET A O 1
ATOM 1557 N N . LYS A 1 191 ? 18.302 1.679 -12.637 1.00 92.56 191 LYS A N 1
ATOM 1558 C CA . LYS A 1 191 ? 18.877 3.015 -12.482 1.00 92.56 191 LYS A CA 1
ATOM 1559 C C . LYS A 1 191 ? 19.801 3.410 -13.636 1.00 92.56 191 LYS A C 1
ATOM 1561 O O . LYS A 1 191 ? 19.684 4.509 -14.156 1.00 92.56 191 LYS A O 1
ATOM 1566 N N . ASN A 1 192 ? 20.647 2.495 -14.107 1.00 90.31 192 ASN A N 1
ATOM 1567 C CA . ASN A 1 192 ? 21.548 2.773 -15.229 1.00 90.31 192 ASN A CA 1
ATOM 1568 C C . ASN A 1 192 ? 20.790 3.040 -16.542 1.00 90.31 192 ASN A C 1
ATOM 1570 O O . ASN A 1 192 ? 21.156 3.938 -17.297 1.00 90.31 192 ASN A O 1
ATOM 1574 N N . GLN A 1 193 ? 19.739 2.270 -16.830 1.00 90.81 193 GLN A N 1
ATOM 1575 C CA . GLN A 1 193 ? 18.891 2.435 -18.015 1.00 90.81 193 GLN A CA 1
ATOM 1576 C C . GLN A 1 193 ? 18.089 3.737 -17.942 1.00 90.81 193 GLN A C 1
ATOM 1578 O O . GLN A 1 193 ? 17.949 4.432 -18.946 1.00 90.81 193 GLN A O 1
ATOM 1583 N N . ILE A 1 194 ? 17.612 4.085 -16.745 1.00 90.06 194 ILE A N 1
ATOM 1584 C CA . ILE A 1 194 ? 16.945 5.359 -16.455 1.00 90.06 194 ILE A CA 1
ATOM 1585 C C . ILE A 1 194 ? 17.910 6.523 -16.701 1.00 90.06 194 ILE A C 1
ATOM 1587 O O . ILE A 1 194 ? 17.599 7.419 -17.482 1.00 90.06 194 ILE A O 1
ATOM 1591 N N . ASP A 1 195 ? 19.103 6.483 -16.105 1.00 88.75 195 ASP A N 1
ATOM 1592 C CA . ASP A 1 195 ? 20.100 7.557 -16.194 1.00 88.75 195 ASP A CA 1
ATOM 1593 C C . ASP A 1 195 ? 20.624 7.748 -17.629 1.00 88.75 195 ASP A C 1
ATOM 1595 O O . ASP A 1 195 ? 20.996 8.854 -18.024 1.00 88.75 195 ASP A O 1
ATOM 1599 N N . THR A 1 196 ? 20.621 6.682 -18.435 1.00 89.12 196 THR A N 1
ATOM 1600 C CA . THR A 1 196 ? 21.017 6.718 -19.853 1.00 89.12 196 THR A CA 1
ATOM 1601 C C . THR A 1 196 ? 19.850 6.956 -20.817 1.00 89.12 196 THR A C 1
ATOM 1603 O O . THR A 1 196 ? 20.079 7.009 -22.022 1.00 89.12 196 THR A O 1
ATOM 1606 N N . ASN A 1 197 ? 18.620 7.156 -20.323 1.00 83.31 197 ASN A N 1
ATOM 1607 C CA . ASN A 1 197 ? 17.396 7.324 -21.125 1.00 83.31 197 ASN A CA 1
ATOM 1608 C C . ASN A 1 197 ? 17.135 6.184 -22.127 1.00 83.31 197 ASN A C 1
ATOM 1610 O O . ASN A 1 197 ? 16.585 6.396 -23.208 1.00 83.31 197 ASN A O 1
ATOM 1614 N N . HIS A 1 198 ? 17.517 4.965 -21.760 1.00 86.88 198 HIS A N 1
ATOM 1615 C CA . HIS A 1 198 ? 17.358 3.762 -22.571 1.00 86.88 198 HIS A CA 1
ATOM 1616 C C . HIS A 1 198 ? 16.523 2.711 -21.839 1.00 86.88 198 HIS A C 1
ATOM 1618 O O . HIS A 1 198 ? 16.859 1.537 -21.877 1.00 86.88 198 HIS A O 1
ATOM 1624 N N . LEU A 1 199 ? 15.455 3.127 -21.150 1.00 91.25 199 LEU A N 1
ATOM 1625 C CA . LEU A 1 199 ? 14.548 2.212 -20.462 1.00 91.25 199 LEU A CA 1
ATOM 1626 C C . LEU A 1 199 ? 13.361 1.840 -21.355 1.00 91.25 199 LEU A C 1
ATOM 1628 O O . LEU A 1 199 ? 12.537 2.694 -21.686 1.00 91.25 199 LEU A O 1
ATOM 1632 N N . PHE A 1 200 ? 13.225 0.552 -21.668 1.00 91.00 200 PHE A N 1
ATOM 1633 C CA . PHE A 1 200 ? 12.099 0.025 -22.446 1.00 91.00 200 PHE A CA 1
ATOM 1634 C C . PHE A 1 200 ? 11.264 -0.987 -21.658 1.00 91.00 200 PHE A C 1
ATOM 1636 O O . PHE A 1 200 ? 11.748 -1.662 -20.742 1.00 91.00 200 PHE A O 1
ATOM 1643 N N . TRP A 1 201 ? 9.997 -1.158 -22.055 1.00 93.62 201 TRP A N 1
ATOM 1644 C CA . TRP A 1 201 ? 9.112 -2.163 -21.459 1.00 93.62 201 TRP A CA 1
ATOM 1645 C C . TRP A 1 201 ? 9.731 -3.564 -21.452 1.00 93.62 201 TRP A C 1
ATOM 1647 O O . TRP A 1 201 ? 9.595 -4.297 -20.475 1.00 93.62 201 TRP A O 1
ATOM 1657 N N . GLU A 1 202 ? 10.404 -3.956 -22.528 1.00 93.00 202 GLU A N 1
ATOM 1658 C CA . GLU A 1 202 ? 10.968 -5.293 -22.687 1.00 93.00 202 GLU A CA 1
ATOM 1659 C C . GLU A 1 202 ? 12.058 -5.580 -21.645 1.00 93.00 202 GLU A C 1
ATOM 1661 O O . GLU A 1 202 ? 12.202 -6.722 -21.208 1.00 93.00 202 GLU A O 1
ATOM 1666 N N . GLU A 1 203 ? 12.800 -4.565 -21.207 1.00 92.25 203 GLU A N 1
ATOM 1667 C CA . GLU A 1 203 ? 13.812 -4.692 -20.155 1.00 92.25 203 GLU A CA 1
ATOM 1668 C C . GLU A 1 203 ? 13.172 -4.799 -18.775 1.00 92.25 203 GLU A C 1
ATOM 1670 O O . GLU A 1 203 ? 13.525 -5.693 -18.003 1.00 92.25 203 GLU A O 1
ATOM 1675 N N . ILE A 1 204 ? 12.172 -3.956 -18.496 1.00 94.12 204 ILE A N 1
ATOM 1676 C CA . ILE A 1 204 ? 11.365 -4.032 -17.269 1.00 94.12 204 ILE A CA 1
ATOM 1677 C C . ILE A 1 204 ? 10.727 -5.419 -17.153 1.00 94.12 204 ILE A C 1
ATOM 1679 O O . ILE A 1 204 ? 10.816 -6.078 -16.117 1.00 94.12 204 ILE A O 1
ATOM 1683 N N . PHE A 1 205 ? 10.131 -5.904 -18.240 1.00 91.44 205 PHE A N 1
ATOM 1684 C CA . PHE A 1 205 ? 9.488 -7.208 -18.276 1.00 91.44 205 PHE A CA 1
ATOM 1685 C C . PHE A 1 205 ? 10.492 -8.351 -18.093 1.00 91.44 205 PHE A C 1
ATOM 1687 O O . PHE A 1 205 ? 10.206 -9.296 -17.357 1.00 91.44 205 PHE A O 1
ATOM 1694 N N . LYS A 1 206 ? 11.687 -8.271 -18.695 1.00 91.25 206 LYS A N 1
ATOM 1695 C CA . LYS A 1 206 ? 12.769 -9.238 -18.434 1.00 91.25 206 LYS A CA 1
ATOM 1696 C C . LYS A 1 206 ? 13.163 -9.250 -16.959 1.00 91.25 206 LYS A C 1
ATOM 1698 O O . LYS A 1 206 ? 13.303 -10.327 -16.387 1.00 91.25 206 LYS A O 1
ATOM 1703 N N . TYR A 1 207 ? 13.289 -8.084 -16.332 1.00 93.25 207 TYR A N 1
ATOM 1704 C CA . TYR A 1 207 ? 13.596 -7.993 -14.907 1.00 93.25 207 TYR A CA 1
ATOM 1705 C C . TYR A 1 207 ? 12.504 -8.597 -14.032 1.00 93.25 207 TYR A C 1
ATOM 1707 O O . TYR A 1 207 ? 12.830 -9.374 -13.141 1.00 93.25 207 TYR A O 1
ATOM 1715 N N . PHE A 1 208 ? 11.226 -8.357 -14.324 1.00 90.38 208 PHE A N 1
ATOM 1716 C CA . PHE A 1 208 ? 10.119 -8.990 -13.595 1.00 90.38 208 PHE A CA 1
ATOM 1717 C C . PHE A 1 208 ? 10.119 -10.519 -13.653 1.00 90.38 208 PHE A C 1
ATOM 1719 O O . PHE A 1 208 ? 9.560 -11.156 -12.767 1.00 90.38 208 PHE A O 1
ATOM 1726 N N . ASN A 1 209 ? 10.760 -11.107 -14.663 1.00 85.12 209 ASN A N 1
ATOM 1727 C CA . ASN A 1 209 ? 10.922 -12.553 -14.802 1.00 85.12 209 ASN A CA 1
ATOM 1728 C C . ASN A 1 209 ? 12.315 -13.044 -14.359 1.00 85.12 209 ASN A C 1
ATOM 1730 O O . ASN A 1 209 ? 12.673 -14.192 -14.613 1.00 85.12 209 ASN A O 1
ATOM 1734 N N . SER A 1 210 ? 13.116 -12.187 -13.723 1.00 84.81 210 SER A N 1
ATOM 1735 C CA . SER A 1 210 ? 14.454 -12.529 -13.241 1.00 84.81 210 SER A CA 1
ATOM 1736 C C . SER A 1 210 ? 14.435 -13.040 -11.800 1.00 84.81 210 SER A C 1
ATOM 1738 O O . SER A 1 210 ? 13.607 -12.636 -10.981 1.00 84.81 210 SER A O 1
ATOM 1740 N N . GLU A 1 211 ? 15.414 -13.878 -11.463 1.00 83.50 211 GLU A N 1
ATOM 1741 C CA . GLU A 1 211 ? 15.654 -14.321 -10.086 1.00 83.50 211 GLU A CA 1
ATOM 1742 C C . GLU A 1 211 ? 15.914 -13.138 -9.142 1.00 83.50 211 GLU A C 1
ATOM 1744 O O . GLU A 1 211 ? 15.416 -13.117 -8.018 1.00 83.50 211 GLU A O 1
ATOM 1749 N N . ASN A 1 212 ? 16.595 -12.100 -9.640 1.00 84.94 212 ASN A N 1
ATOM 1750 C CA . ASN A 1 212 ? 16.859 -10.873 -8.893 1.00 84.94 212 ASN A CA 1
ATOM 1751 C C . ASN A 1 212 ? 15.578 -10.161 -8.460 1.00 84.94 212 ASN A C 1
ATOM 1753 O O . ASN A 1 212 ? 15.522 -9.637 -7.356 1.00 84.94 212 ASN A O 1
ATOM 1757 N N . PHE A 1 213 ? 14.548 -10.107 -9.304 1.00 87.06 213 PHE A N 1
ATOM 1758 C CA . PHE A 1 213 ? 13.276 -9.519 -8.895 1.00 87.06 213 PHE A CA 1
ATOM 1759 C C . PHE A 1 213 ? 12.533 -10.434 -7.917 1.00 87.06 213 PHE A C 1
ATOM 1761 O O . PHE A 1 213 ? 12.055 -9.960 -6.884 1.00 87.06 213 PHE A O 1
ATOM 1768 N N . ASN A 1 214 ? 12.498 -11.742 -8.188 1.00 81.94 214 ASN A N 1
ATOM 1769 C CA . ASN A 1 214 ? 11.864 -12.717 -7.300 1.00 81.94 214 ASN A CA 1
ATOM 1770 C C . ASN A 1 214 ? 12.441 -12.652 -5.880 1.00 81.94 214 ASN A C 1
ATOM 1772 O O . ASN A 1 214 ? 11.678 -12.604 -4.915 1.00 81.94 214 ASN A O 1
ATOM 1776 N N . SER A 1 215 ? 13.765 -12.569 -5.733 1.00 79.75 215 SER A N 1
ATOM 1777 C CA . SER A 1 215 ? 14.406 -12.467 -4.418 1.00 79.75 215 SER A CA 1
ATOM 1778 C C . SER A 1 215 ? 13.959 -11.220 -3.652 1.00 79.75 215 SER A C 1
ATOM 1780 O O . SER A 1 215 ? 13.716 -11.302 -2.449 1.00 79.75 215 SER A O 1
ATOM 1782 N N . THR A 1 216 ? 13.721 -10.085 -4.325 1.00 83.69 216 THR A N 1
ATOM 1783 C CA . THR A 1 216 ? 13.184 -8.890 -3.647 1.00 83.69 216 THR A CA 1
ATOM 1784 C C . THR A 1 216 ? 11.796 -9.122 -3.058 1.00 83.69 216 THR A C 1
ATOM 1786 O O . THR A 1 216 ? 11.483 -8.545 -2.019 1.00 83.69 216 THR A O 1
ATOM 1789 N N . ILE A 1 217 ? 10.969 -9.960 -3.688 1.00 79.44 217 ILE A N 1
ATOM 1790 C CA . ILE A 1 217 ? 9.635 -10.299 -3.189 1.00 79.44 217 ILE A CA 1
ATOM 1791 C C . ILE A 1 217 ? 9.764 -11.201 -1.960 1.00 79.44 217 ILE A C 1
ATOM 1793 O O . ILE A 1 217 ? 9.199 -10.887 -0.917 1.00 79.44 217 ILE A O 1
ATOM 1797 N N . TYR A 1 218 ? 10.547 -12.277 -2.042 1.00 70.38 218 TYR A N 1
ATOM 1798 C CA . TYR A 1 218 ? 10.665 -13.242 -0.943 1.00 70.38 218 TYR A CA 1
ATOM 1799 C C . TYR A 1 218 ? 11.413 -12.701 0.281 1.00 70.38 218 TYR A C 1
ATOM 1801 O O . TYR A 1 218 ? 11.055 -13.048 1.402 1.00 70.38 218 TYR A O 1
ATOM 1809 N N . VAL A 1 219 ? 12.409 -11.833 0.086 1.00 70.31 219 VAL A N 1
ATOM 1810 C CA . VAL A 1 219 ? 13.229 -11.296 1.185 1.00 70.31 219 VAL A CA 1
ATOM 1811 C C . VAL A 1 219 ? 12.602 -10.048 1.811 1.00 70.31 219 VAL A C 1
ATOM 1813 O O . VAL A 1 219 ? 12.624 -9.894 3.029 1.00 70.31 219 VAL A O 1
ATOM 1816 N N . ASN A 1 220 ? 12.017 -9.150 1.007 1.00 65.19 220 ASN A N 1
ATOM 1817 C CA . ASN A 1 220 ? 11.636 -7.815 1.489 1.00 65.19 220 ASN A CA 1
ATOM 1818 C C . ASN A 1 220 ? 10.119 -7.591 1.627 1.00 65.19 220 ASN A C 1
ATOM 1820 O O . ASN A 1 220 ? 9.714 -6.594 2.230 1.00 65.19 220 ASN A O 1
ATOM 1824 N N . CYS A 1 221 ? 9.255 -8.479 1.114 1.00 65.25 221 CYS A N 1
ATOM 1825 C CA . CYS A 1 221 ? 7.804 -8.316 1.260 1.00 65.25 221 CYS A CA 1
ATOM 1826 C C . CYS A 1 221 ? 7.256 -9.094 2.463 1.00 65.25 221 CYS A C 1
ATOM 1828 O O . CYS A 1 221 ? 7.037 -10.301 2.398 1.00 65.25 221 CYS A O 1
ATOM 1830 N N . ARG A 1 222 ? 6.853 -8.366 3.516 1.00 64.06 222 ARG A N 1
ATOM 1831 C CA . ARG A 1 222 ? 6.114 -8.919 4.677 1.00 64.06 222 ARG A CA 1
ATOM 1832 C C . ARG A 1 222 ? 4.759 -9.560 4.310 1.00 64.06 222 ARG A C 1
ATOM 1834 O O . ARG A 1 222 ? 4.138 -10.195 5.154 1.00 64.06 222 ARG A O 1
ATOM 1841 N N . ALA A 1 223 ? 4.280 -9.361 3.078 1.00 59.38 223 ALA A N 1
ATOM 1842 C CA . ALA A 1 223 ? 3.057 -9.971 2.552 1.00 59.38 223 ALA A CA 1
ATOM 1843 C C . ALA A 1 223 ? 3.236 -11.425 2.092 1.00 59.38 223 ALA A C 1
ATOM 1845 O O . ALA A 1 223 ? 2.232 -12.102 1.871 1.00 59.38 223 ALA A O 1
ATOM 1846 N N . VAL A 1 224 ? 4.472 -11.899 1.905 1.00 61.06 224 VAL A N 1
ATOM 1847 C CA . VAL A 1 224 ? 4.716 -13.273 1.462 1.00 61.06 224 VAL A CA 1
ATOM 1848 C C . VAL A 1 224 ? 4.610 -14.194 2.679 1.00 61.06 224 VAL A C 1
ATOM 1850 O O . VAL A 1 224 ? 5.423 -14.079 3.599 1.00 61.06 224 VAL A O 1
ATOM 1853 N N . PRO A 1 225 ? 3.609 -15.091 2.740 1.00 58.00 225 PRO A N 1
ATOM 1854 C CA . PRO A 1 225 ? 3.546 -16.063 3.817 1.00 58.00 225 PRO A CA 1
ATOM 1855 C C . PRO A 1 225 ? 4.775 -16.968 3.732 1.00 58.00 225 PRO A C 1
ATOM 1857 O O . PRO A 1 225 ? 5.134 -17.433 2.648 1.00 58.00 225 PRO A O 1
ATOM 1860 N N . LYS A 1 226 ? 5.403 -17.254 4.879 1.00 62.03 226 LYS A N 1
ATOM 1861 C CA . LYS A 1 226 ? 6.400 -18.328 4.941 1.00 62.03 226 LYS A CA 1
ATOM 1862 C C . LYS A 1 226 ? 5.736 -19.597 4.417 1.00 62.03 226 LYS A C 1
ATOM 1864 O O . LYS A 1 226 ? 4.614 -19.902 4.819 1.00 62.03 226 LYS A O 1
ATOM 1869 N N . VAL A 1 227 ? 6.396 -20.348 3.542 1.00 59.31 227 VAL A N 1
ATOM 1870 C CA . VAL A 1 227 ? 5.804 -21.586 2.999 1.00 59.31 227 VAL A CA 1
ATOM 1871 C C . VAL A 1 227 ? 5.528 -22.598 4.113 1.00 59.31 227 VAL A C 1
ATOM 1873 O O . VAL A 1 227 ? 4.520 -23.308 4.083 1.00 59.31 227 VAL A O 1
ATOM 1876 N N . SER A 1 228 ? 6.327 -22.553 5.180 1.00 57.91 228 SER A N 1
ATOM 1877 C CA . SER A 1 228 ? 6.073 -23.274 6.427 1.00 57.91 228 SER A CA 1
ATOM 1878 C C . SER A 1 228 ? 4.734 -22.919 7.098 1.00 57.91 228 SER A C 1
ATOM 1880 O O . SER A 1 228 ? 4.165 -23.761 7.787 1.00 57.91 228 SER A O 1
ATOM 1882 N N . ALA A 1 229 ? 4.178 -21.730 6.859 1.00 63.22 229 ALA A N 1
ATOM 1883 C CA . ALA A 1 229 ? 2.873 -21.308 7.370 1.00 63.22 229 ALA A CA 1
ATOM 1884 C C . ALA A 1 229 ? 1.685 -21.758 6.496 1.00 63.22 229 ALA A C 1
ATOM 1886 O O . ALA A 1 229 ? 0.536 -21.608 6.911 1.00 63.22 229 ALA A O 1
ATOM 1887 N N . LEU A 1 230 ? 1.931 -22.300 5.297 1.00 68.06 230 LEU A N 1
ATOM 1888 C CA . LEU A 1 230 ? 0.879 -22.870 4.454 1.00 68.06 230 LEU A CA 1
ATOM 1889 C C . LEU A 1 230 ? 0.457 -24.248 4.978 1.00 68.06 230 LEU A C 1
ATOM 1891 O O . LEU A 1 230 ? 1.302 -25.050 5.377 1.00 68.06 230 LEU A O 1
ATOM 1895 N N . SER A 1 231 ? -0.845 -24.536 4.916 1.00 74.38 231 SER A N 1
ATOM 1896 C CA . SER A 1 231 ? -1.379 -25.887 5.145 1.00 74.38 231 SER A CA 1
ATOM 1897 C C . SER A 1 231 ? -0.918 -26.864 4.059 1.00 74.38 231 SER A C 1
ATOM 1899 O O . SER A 1 231 ? -0.630 -26.450 2.935 1.00 74.38 231 SER A O 1
ATOM 1901 N N . ASP A 1 232 ? -0.937 -28.168 4.343 1.00 76.12 232 ASP A N 1
ATOM 1902 C CA . ASP A 1 232 ? -0.531 -29.206 3.380 1.00 76.12 232 ASP A CA 1
ATOM 1903 C C . ASP A 1 232 ? -1.293 -29.104 2.051 1.00 76.12 232 ASP A C 1
ATOM 1905 O O . ASP A 1 232 ? -0.718 -29.235 0.974 1.00 76.12 232 ASP A O 1
ATOM 1909 N N . THR A 1 233 ? -2.585 -28.768 2.107 1.00 76.38 233 THR A N 1
ATOM 1910 C CA . THR A 1 233 ? -3.405 -28.574 0.900 1.00 76.38 233 THR A CA 1
ATOM 1911 C C . THR A 1 233 ? -2.947 -27.362 0.087 1.00 76.38 233 THR A C 1
ATOM 1913 O O . THR A 1 233 ? -2.850 -27.440 -1.137 1.00 76.38 233 THR A O 1
ATOM 1916 N N . GLN A 1 234 ? -2.629 -26.245 0.747 1.00 71.94 234 GLN A N 1
ATOM 1917 C CA . GLN A 1 234 ? -2.108 -25.051 0.077 1.00 71.94 234 GLN A CA 1
ATOM 1918 C C . GLN A 1 234 ? -0.720 -25.303 -0.512 1.00 71.94 234 GLN A C 1
ATOM 1920 O O . GLN A 1 234 ? -0.475 -24.892 -1.643 1.00 71.94 234 GLN A O 1
ATOM 1925 N N . ARG A 1 235 ? 0.152 -26.030 0.199 1.00 72.62 235 ARG A N 1
ATOM 1926 C CA . ARG A 1 235 ? 1.470 -26.429 -0.314 1.00 72.62 235 ARG A CA 1
ATOM 1927 C C . ARG A 1 235 ? 1.343 -27.287 -1.563 1.00 72.62 235 ARG A C 1
ATOM 1929 O O . ARG A 1 235 ? 1.960 -26.951 -2.562 1.00 72.62 235 ARG A O 1
ATOM 1936 N N . ILE A 1 236 ? 0.467 -28.293 -1.565 1.00 75.19 236 ILE A N 1
ATOM 1937 C CA . ILE A 1 236 ? 0.209 -29.135 -2.746 1.00 75.19 236 ILE A CA 1
ATOM 1938 C C . ILE A 1 236 ? -0.298 -28.300 -3.933 1.00 75.19 236 ILE A C 1
ATOM 1940 O O . ILE A 1 236 ? 0.072 -28.563 -5.076 1.00 75.19 236 ILE A O 1
ATOM 1944 N N . ILE A 1 237 ? -1.149 -27.296 -3.698 1.00 72.81 237 ILE A N 1
ATOM 1945 C CA . ILE A 1 237 ? -1.628 -26.395 -4.760 1.00 72.81 237 ILE A CA 1
ATOM 1946 C C . ILE A 1 237 ? -0.482 -25.520 -5.284 1.00 72.81 237 ILE A C 1
ATOM 1948 O O . ILE A 1 237 ? -0.297 -25.436 -6.499 1.00 72.81 237 ILE A O 1
ATOM 1952 N N . CYS A 1 238 ? 0.302 -24.908 -4.395 1.00 66.94 238 CYS A N 1
ATOM 1953 C CA . CYS A 1 238 ? 1.470 -24.108 -4.759 1.00 66.94 238 CYS A CA 1
ATOM 1954 C C . CYS A 1 238 ? 2.499 -24.940 -5.533 1.00 66.94 238 CYS A C 1
ATOM 1956 O O . CYS A 1 238 ? 2.939 -24.513 -6.596 1.00 66.94 238 CYS A O 1
ATOM 1958 N N . GLU A 1 239 ? 2.813 -26.147 -5.065 1.00 68.12 239 GLU A N 1
ATOM 1959 C CA . GLU A 1 239 ? 3.690 -27.099 -5.744 1.00 68.12 239 GLU A CA 1
ATOM 1960 C C . GLU A 1 239 ? 3.137 -27.492 -7.107 1.00 68.12 239 GLU A C 1
ATOM 1962 O O . GLU A 1 239 ? 3.878 -27.459 -8.075 1.00 68.12 239 GLU A O 1
ATOM 1967 N N . LYS A 1 240 ? 1.845 -27.807 -7.243 1.00 68.25 240 LYS A N 1
ATOM 1968 C CA . LYS A 1 240 ? 1.257 -28.131 -8.555 1.00 68.25 240 LYS A CA 1
ATOM 1969 C C . LYS A 1 240 ? 1.349 -26.964 -9.537 1.00 68.25 240 LYS A C 1
ATOM 1971 O O . LYS A 1 240 ? 1.653 -27.184 -10.706 1.00 68.25 240 LYS A O 1
ATOM 1976 N N . ILE A 1 241 ? 1.106 -25.736 -9.079 1.00 63.84 241 ILE A N 1
ATOM 1977 C CA . ILE A 1 241 ? 1.229 -24.526 -9.906 1.00 63.84 241 ILE A CA 1
ATOM 1978 C C . ILE A 1 241 ? 2.696 -24.296 -10.302 1.00 63.84 241 ILE A C 1
ATOM 1980 O O . ILE A 1 241 ? 2.976 -24.020 -11.466 1.00 63.84 241 ILE A O 1
ATOM 1984 N N . TYR A 1 242 ? 3.628 -24.471 -9.365 1.00 59.09 242 TYR A N 1
ATOM 1985 C CA . TYR A 1 242 ? 5.064 -24.285 -9.575 1.00 59.09 242 TYR A CA 1
ATOM 1986 C C . TYR A 1 242 ? 5.682 -25.386 -10.466 1.00 59.09 242 TYR A C 1
ATOM 1988 O O . TYR A 1 242 ? 6.411 -25.099 -11.414 1.00 59.09 242 TYR A O 1
ATOM 1996 N N . LEU A 1 243 ? 5.318 -26.652 -10.239 1.00 54.06 243 LEU A N 1
ATOM 1997 C CA . LEU A 1 243 ? 5.773 -27.828 -10.991 1.00 54.06 243 LEU A CA 1
ATOM 1998 C C . LEU A 1 243 ? 5.203 -27.875 -12.414 1.00 54.06 243 LEU A C 1
ATOM 2000 O O . LEU A 1 243 ? 5.891 -28.342 -13.323 1.00 54.06 243 LEU A O 1
ATOM 2004 N N . ASN A 1 244 ? 4.006 -27.325 -12.648 1.00 58.94 244 ASN A N 1
ATOM 2005 C CA . ASN A 1 244 ? 3.486 -27.119 -14.005 1.00 58.94 244 ASN A CA 1
ATOM 2006 C C . ASN A 1 244 ? 4.333 -26.115 -14.823 1.00 58.94 244 ASN A C 1
ATOM 2008 O O . ASN A 1 244 ? 4.197 -26.065 -16.044 1.00 58.94 244 ASN A O 1
ATOM 2012 N N . GLY A 1 245 ? 5.246 -25.374 -14.178 1.00 51.91 245 GLY A N 1
ATOM 2013 C CA . GLY A 1 245 ? 6.278 -24.528 -14.792 1.00 51.91 245 GLY A CA 1
ATOM 2014 C C . GLY A 1 245 ? 7.671 -25.172 -14.946 1.00 51.91 245 GLY A C 1
ATOM 2015 O O . GLY A 1 245 ? 8.598 -24.481 -15.355 1.00 51.91 245 GLY A O 1
ATOM 2016 N N . LYS A 1 246 ? 7.838 -26.479 -14.668 1.00 50.09 246 LYS A N 1
ATOM 2017 C CA . LYS A 1 246 ? 9.095 -27.263 -14.796 1.00 50.09 246 LYS A CA 1
ATOM 2018 C C . LYS A 1 246 ? 10.292 -26.819 -13.928 1.00 50.09 246 LYS A C 1
ATOM 2020 O O . LYS A 1 246 ? 11.435 -26.961 -14.356 1.00 50.09 246 LYS A O 1
ATOM 2025 N N . ILE A 1 247 ? 10.079 -26.372 -12.691 1.00 48.50 247 ILE A N 1
ATOM 2026 C CA . ILE A 1 247 ? 11.167 -26.230 -11.702 1.00 48.50 247 ILE A CA 1
ATOM 2027 C C . ILE A 1 247 ? 10.720 -26.884 -10.391 1.00 48.50 247 ILE A C 1
ATOM 2029 O O . ILE A 1 247 ? 9.560 -26.772 -10.003 1.00 48.50 247 ILE A O 1
ATOM 2033 N N . ARG A 1 248 ? 11.612 -27.636 -9.733 1.00 43.66 248 ARG A N 1
ATOM 2034 C CA . ARG A 1 248 ? 11.334 -28.241 -8.422 1.00 43.6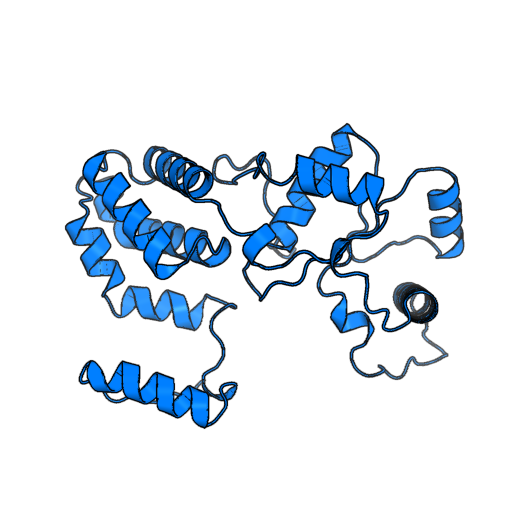6 248 ARG A CA 1
ATOM 2035 C C . ARG A 1 248 ? 11.382 -27.148 -7.358 1.00 43.66 248 ARG A C 1
ATOM 2037 O O . ARG A 1 248 ? 12.375 -26.436 -7.275 1.00 43.66 248 ARG A O 1
ATOM 2044 N N . TYR A 1 249 ? 10.323 -27.032 -6.561 1.00 46.88 249 TYR A N 1
ATOM 2045 C CA . TYR A 1 249 ? 10.325 -26.178 -5.377 1.00 46.88 249 TYR A CA 1
ATOM 2046 C C . TYR A 1 249 ? 11.329 -26.754 -4.367 1.00 46.88 249 TYR A C 1
ATOM 2048 O O . TYR A 1 249 ? 11.239 -27.934 -4.025 1.00 46.88 249 TYR A O 1
ATOM 2056 N N . ILE A 1 250 ? 12.311 -25.954 -3.949 1.00 53.41 250 ILE A N 1
ATOM 2057 C CA . ILE A 1 250 ? 13.276 -26.316 -2.907 1.00 53.41 250 ILE A CA 1
ATOM 2058 C C . ILE A 1 250 ? 13.034 -25.358 -1.746 1.00 53.41 250 ILE A C 1
ATOM 2060 O O . ILE A 1 250 ? 13.190 -24.148 -1.891 1.00 53.41 250 ILE A O 1
ATOM 2064 N N . ASP A 1 251 ? 12.615 -25.916 -0.615 1.00 47.28 251 ASP A N 1
ATOM 2065 C CA . ASP A 1 251 ? 12.500 -25.199 0.650 1.00 47.28 251 ASP A CA 1
ATOM 2066 C C . ASP A 1 251 ? 13.917 -24.938 1.171 1.00 47.28 251 ASP A C 1
ATOM 2068 O O . ASP A 1 251 ? 14.506 -25.782 1.845 1.00 47.28 251 ASP A O 1
ATOM 2072 N N . SER A 1 252 ? 14.522 -23.810 0.798 1.00 45.50 252 SER A N 1
ATOM 2073 C CA . SER A 1 252 ? 15.785 -23.386 1.400 1.00 45.50 252 SER A CA 1
ATOM 2074 C C . SER A 1 252 ? 15.500 -22.749 2.761 1.00 45.50 252 SER A C 1
ATOM 2076 O O . SER A 1 252 ? 15.645 -21.543 2.937 1.00 45.50 252 SER A O 1
ATOM 2078 N N . ASN A 1 253 ? 15.078 -23.564 3.728 1.00 45.25 253 ASN A N 1
ATOM 2079 C CA . ASN A 1 253 ? 15.257 -23.242 5.141 1.00 45.25 253 ASN A CA 1
ATOM 2080 C C . ASN A 1 253 ? 16.707 -23.563 5.525 1.00 45.25 253 ASN A C 1
ATOM 2082 O O . ASN A 1 253 ? 16.966 -24.513 6.254 1.00 45.25 253 ASN A O 1
ATOM 2086 N N . GLU A 1 254 ? 17.644 -22.767 5.022 1.00 36.38 254 GLU A N 1
ATOM 2087 C CA . GLU A 1 254 ? 18.957 -22.602 5.647 1.00 36.38 254 GLU A CA 1
ATOM 2088 C C . GLU A 1 254 ? 19.226 -21.099 5.754 1.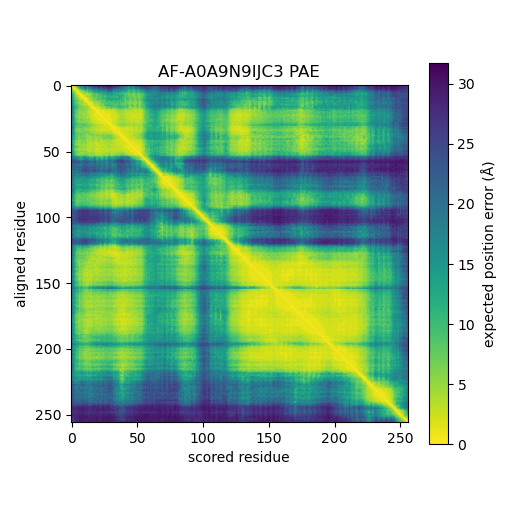00 36.38 254 GLU A C 1
ATOM 2090 O O . GLU A 1 254 ? 20.044 -20.525 5.041 1.00 36.38 254 GLU A O 1
ATOM 2095 N N . ASP A 1 255 ? 18.460 -20.454 6.638 1.00 33.69 255 ASP A N 1
ATOM 2096 C CA . ASP A 1 255 ? 18.869 -19.195 7.253 1.00 33.69 255 ASP A CA 1
ATOM 2097 C C . ASP A 1 255 ? 20.037 -19.522 8.207 1.00 33.69 255 ASP A C 1
ATOM 2099 O O . ASP A 1 255 ? 19.830 -20.103 9.279 1.00 33.69 255 ASP A O 1
ATOM 2103 N N . HIS A 1 256 ? 21.260 -19.184 7.794 1.00 29.81 256 HIS A N 1
ATOM 2104 C CA . HIS A 1 256 ? 22.379 -18.909 8.699 1.00 29.81 256 HIS A CA 1
ATOM 2105 C C . HIS A 1 256 ? 22.415 -17.418 9.035 1.00 29.81 256 HIS A C 1
ATOM 2107 O O . HIS A 1 256 ? 22.245 -16.600 8.102 1.00 29.81 256 HIS A O 1
#